Protein 3P0F (pdb70)

Nearest PDB structures (foldseek):
  3p0f-assembly1_A  TM=1.003E+00  e=1.424E-64  Homo sapiens
  2xrf-assembly2_C  TM=9.828E-01  e=2.113E-57  Homo sapiens
  2xrf-assembly2_B  TM=9.811E-01  e=2.846E-57  Homo sapiens
  3eue-assembly1_A  TM=9.627E-01  e=9.655E-45  Homo sapiens
  3kvr-assembly1_A  TM=9.631E-01  e=4.285E-44  Bos taurus

B-factor: mean 21.45, std 8.86, range [9.47, 56.45]

Radius of gyration: 18.94 Å; Cα contacts (8 Å, |Δi|>4): 598; chains: 1; bounding box: 44×48×54 Å

Structure (mmCIF, N/CA/C/O backbone):
data_3P0F
#
_entry.id   3P0F
#
_cell.length_a   59.696
_cell.length_b   59.696
_cell.length_c   189.307
_cell.angle_alpha   90.000
_cell.angle_beta   90.000
_cell.angle_gamma   90.000
#
_symmetry.space_group_name_H-M   'P 43 21 2'
#
loop_
_entity.id
_entity.type
_entity.pdbx_description
1 polymer 'Uridine phosphorylase 2'
2 non-polymer 1-((2-HYDROXYETHOXY)METHYL)-5-BENZYLPYRIMIDINE-2,4(1H,3H)-DIONE
3 non-polymer 'COBALT (II) ION'
4 non-polymer 'MAGNESIUM ION'
5 water water
#
loop_
_atom_site.group_PDB
_atom_site.id
_atom_site.type_symbol
_atom_site.label_atom_id
_atom_site.label_alt_id
_atom_site.label_comp_id
_atom_site.label_asym_id
_atom_site.label_entity_id
_atom_site.label_seq_id
_atom_site.pdbx_PDB_ins_code
_atom_site.Cartn_x
_atom_site.Cartn_y
_atom_site.Cartn_z
_atom_site.occupancy
_atom_site.B_iso_or_equiv
_atom_site.auth_seq_id
_atom_site.auth_comp_id
_atom_site.auth_asym_id
_atom_site.auth_atom_id
_atom_site.pdbx_PDB_model_num
ATOM 1 N N . LYS A 1 5 ? 26.700 8.432 23.065 1.00 43.49 22 LYS A N 1
ATOM 2 C CA . LYS A 1 5 ? 25.399 8.135 23.738 1.00 43.35 22 LYS A CA 1
ATOM 3 C C . LYS A 1 5 ? 25.300 6.673 24.157 1.00 42.71 22 LYS A C 1
ATOM 4 O O . LYS A 1 5 ? 25.381 5.761 23.320 1.00 43.34 22 LYS A O 1
ATOM 10 N N . ARG A 1 6 ? 25.138 6.465 25.462 1.00 41.48 23 ARG A N 1
ATOM 11 C CA . ARG A 1 6 ? 25.023 5.133 26.046 1.00 40.16 23 ARG A CA 1
ATOM 12 C C .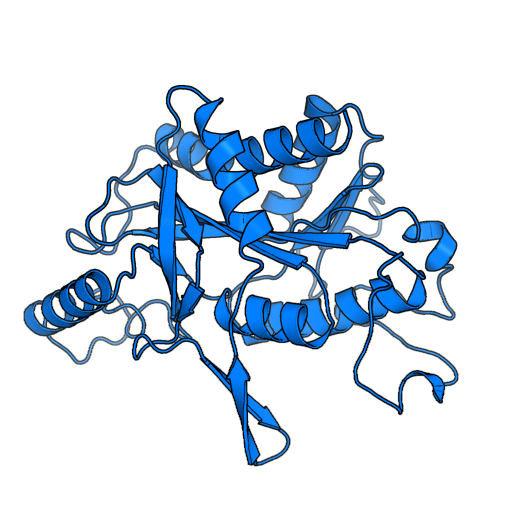 ARG A 1 6 ? 23.542 4.749 26.116 1.00 38.24 23 ARG A C 1
ATOM 13 O O . ARG A 1 6 ? 22.822 5.178 27.018 1.00 37.05 23 ARG A O 1
ATOM 21 N N . PHE A 1 7 ? 23.092 3.953 25.149 1.00 35.84 24 PHE A N 1
ATOM 22 C CA . PHE A 1 7 ? 21.706 3.498 25.130 1.00 34.12 24 PHE A CA 1
ATOM 23 C C . PHE A 1 7 ? 21.500 2.368 26.127 1.00 32.42 24 PHE A C 1
ATOM 24 O O . PHE A 1 7 ? 22.434 1.607 26.448 1.00 31.78 24 PHE A O 1
ATOM 32 N N . VAL A 1 8 ? 20.273 2.292 26.641 1.00 30.19 25 VAL A N 1
ATOM 33 C CA . VAL A 1 8 ? 19.909 1.229 27.563 1.00 28.26 25 VAL A CA 1
ATOM 34 C C . VAL A 1 8 ? 19.757 -0.040 26.735 1.00 28.10 25 VAL A C 1
ATOM 35 O O . VAL A 1 8 ? 19.022 -0.040 25.740 1.00 28.16 25 VAL A O 1
ATOM 39 N N . HIS A 1 9 ? 20.477 -1.081 27.153 1.00 27.03 26 HIS A N 1
ATOM 40 C CA . HIS A 1 9 ? 20.524 -2.369 26.464 1.00 26.71 26 HIS A CA 1
ATOM 41 C C . HIS A 1 9 ? 19.660 -3.384 27.179 1.00 25.01 26 HIS A C 1
ATOM 42 O O . HIS A 1 9 ? 19.451 -3.280 28.388 1.00 25.82 26 HIS A O 1
ATOM 49 N N . VAL A 1 10 ? 19.128 -4.343 26.427 1.00 22.66 27 VAL A N 1
ATOM 50 C CA . VAL A 1 10 ? 18.606 -5.583 27.011 1.00 21.22 27 VAL A CA 1
ATOM 51 C C . VAL A 1 10 ? 19.549 -6.707 26.609 1.00 20.68 27 VAL A C 1
ATOM 52 O O . VAL A 1 10 ? 20.384 -6.517 25.714 1.00 20.70 27 VAL A O 1
ATOM 56 N N . LYS A 1 11 ? 19.445 -7.853 27.274 1.00 18.68 28 LYS A N 1
ATOM 57 C CA . LYS A 1 11 ? 20.227 -9.037 26.930 1.00 18.54 28 LYS A CA 1
ATOM 58 C C . LYS A 1 11 ? 19.257 -10.181 26.675 1.00 17.37 28 LYS A C 1
ATOM 59 O O . LYS A 1 11 ? 19.160 -11.134 27.447 1.00 16.93 28 LYS A O 1
ATOM 65 N N . ASN A 1 12 ? 18.551 -10.064 25.562 1.00 16.32 29 ASN A N 1
ATOM 66 C CA . ASN A 1 12 ? 17.492 -10.994 25.226 1.00 15.99 29 ASN A CA 1
ATOM 67 C C . ASN A 1 12 ? 17.231 -10.931 23.736 1.00 15.92 29 ASN A C 1
ATOM 68 O O . ASN A 1 12 ? 16.536 -10.025 23.265 1.00 15.90 29 ASN A O 1
ATOM 73 N N . PRO A 1 13 ? 17.752 -11.922 22.998 1.00 16.48 30 PRO A N 1
ATOM 74 C CA . PRO A 1 13 ? 17.563 -11.886 21.540 1.00 16.30 30 PRO A CA 1
ATOM 75 C C . PRO A 1 13 ? 16.136 -12.107 21.086 1.00 16.16 30 PRO A C 1
ATOM 76 O O . PRO A 1 13 ? 15.809 -11.841 19.932 1.00 17.39 30 PRO A O 1
ATOM 80 N N . TYR A 1 14 ? 15.276 -12.623 21.958 1.00 15.00 31 TYR A N 1
ATOM 81 C CA . TYR A 1 14 ? 13.890 -12.825 21.571 1.00 15.63 31 TYR A CA 1
ATOM 82 C C . TYR A 1 14 ? 13.038 -11.552 21.544 1.00 15.59 31 TYR A C 1
ATOM 83 O O . TYR A 1 14 ? 12.013 -11.503 20.877 1.00 15.40 31 TYR A O 1
ATOM 92 N N . LEU A 1 15 ? 13.444 -10.536 22.310 1.00 16.37 32 LEU A N 1
ATOM 93 C CA . LEU A 1 15 ? 12.610 -9.376 22.494 1.00 18.11 32 LEU A CA 1
ATOM 94 C C . LEU A 1 15 ? 12.302 -8.658 21.173 1.00 18.48 32 LEU A C 1
ATOM 95 O O . LEU A 1 15 ? 11.153 -8.297 20.926 1.00 19.07 32 LEU A O 1
ATOM 100 N N . ASP A 1 16 ? 13.321 -8.471 20.332 1.00 19.54 33 ASP A N 1
ATOM 101 C CA . ASP A 1 16 ? 13.141 -7.768 19.042 1.00 20.92 33 ASP A CA 1
ATOM 102 C C . ASP A 1 16 ? 12.293 -8.548 18.048 1.00 21.69 33 ASP A C 1
ATOM 103 O O . ASP A 1 16 ? 11.838 -7.985 17.053 1.00 22.89 33 ASP A O 1
ATOM 108 N N . LEU A 1 17 ? 12.123 -9.845 18.304 1.00 20.78 34 LEU A N 1
ATOM 109 C CA . LEU A 1 17 ? 11.360 -10.730 17.427 1.00 21.12 34 LEU A CA 1
ATOM 110 C C . LEU A 1 17 ? 9.863 -10.705 17.748 1.00 21.66 34 LEU A C 1
ATOM 111 O O . LEU A 1 17 ? 9.048 -11.218 16.977 1.00 23.10 34 LEU A O 1
ATOM 116 N N . MET A 1 18 ? 9.488 -10.103 18.882 1.00 20.90 35 MET A N 1
ATOM 117 C CA . MET A 1 18 ? 8.075 -10.044 19.265 1.00 21.34 35 MET A CA 1
ATOM 118 C C . MET A 1 18 ? 7.289 -8.994 18.492 1.00 21.15 35 MET A C 1
ATOM 119 O O . MET A 1 18 ? 7.785 -7.905 18.268 1.00 21.22 35 MET A O 1
ATOM 124 N N . ASP A 1 19 ? 6.051 -9.318 18.109 1.00 22.34 36 ASP A N 1
ATOM 125 C CA . ASP A 1 19 ? 5.138 -8.338 17.486 1.00 24.31 36 ASP A CA 1
ATOM 126 C C . ASP A 1 19 ? 4.894 -7.157 18.420 1.00 23.44 36 ASP A C 1
ATOM 127 O O . ASP A 1 19 ? 4.847 -6.011 17.989 1.00 23.87 36 ASP A O 1
ATOM 132 N N . GLU A 1 20 ? 4.711 -7.464 19.704 1.00 22.25 37 GLU A N 1
ATOM 133 C CA . GLU A 1 20 ? 4.420 -6.437 20.705 1.00 21.62 37 GLU A CA 1
ATOM 134 C C . GLU A 1 20 ? 4.949 -6.897 22.064 1.00 19.58 37 GLU A C 1
ATOM 135 O O . GLU A 1 20 ? 5.046 -8.100 22.318 1.00 19.53 37 GLU A O 1
ATOM 141 N N . ASP A 1 21 ? 5.312 -5.934 22.903 1.00 17.68 38 ASP A N 1
ATOM 142 C CA . ASP A 1 21 ? 5.762 -6.210 24.279 1.00 16.66 38 ASP A CA 1
ATOM 143 C C . ASP A 1 21 ? 4.800 -5.529 25.246 1.00 17.32 38 ASP A C 1
ATOM 144 O O . ASP A 1 21 ? 4.618 -4.302 25.206 1.00 17.24 38 ASP A O 1
ATOM 149 N N . ILE A 1 22 ? 4.195 -6.340 26.111 1.00 15.45 39 ILE A N 1
ATOM 150 C CA . ILE A 1 22 ? 3.268 -5.881 27.113 1.00 15.60 39 ILE A CA 1
ATOM 151 C C . ILE A 1 22 ? 4.015 -5.878 28.448 1.00 15.34 39 ILE A C 1
ATOM 152 O O . ILE A 1 22 ? 4.468 -6.911 28.904 1.00 14.53 39 ILE A O 1
ATOM 157 N N . LEU A 1 23 ? 4.138 -4.693 29.034 1.00 13.77 40 LEU A N 1
ATOM 158 C CA . LEU A 1 23 ? 4.748 -4.524 30.358 1.00 13.58 40 LEU A CA 1
ATOM 159 C C . LEU A 1 23 ? 3.626 -4.558 31.377 1.00 13.43 40 LEU A C 1
ATOM 160 O O . LEU A 1 23 ? 3.155 -3.512 31.834 1.00 13.42 40 LEU A O 1
ATOM 165 N N . TYR A 1 24 ? 3.194 -5.764 31.756 1.00 14.09 41 TYR A N 1
ATOM 166 C CA . TYR A 1 24 ? 1.969 -5.920 32.550 1.00 14.24 41 TYR A CA 1
ATOM 167 C C . TYR A 1 24 ? 2.047 -5.142 33.861 1.00 13.60 41 TYR A C 1
ATOM 168 O O . TYR A 1 24 ? 1.098 -4.467 34.246 1.00 14.93 41 TYR A O 1
ATOM 177 N N . HIS A 1 25 ? 3.180 -5.216 34.549 1.00 13.01 42 HIS A N 1
ATOM 178 C CA . HIS A 1 25 ? 3.215 -4.644 35.898 1.00 12.88 42 HIS A CA 1
ATOM 179 C C . HIS A 1 25 ? 3.451 -3.145 35.888 1.00 13.26 42 HIS A C 1
ATOM 180 O O . HIS A 1 25 ? 3.377 -2.488 36.933 1.00 13.99 42 HIS A O 1
ATOM 187 N N . LEU A 1 26 ? 3.723 -2.595 34.707 1.00 13.88 43 LEU A N 1
ATOM 188 C CA . LEU A 1 26 ? 3.767 -1.135 34.560 1.00 14.48 43 LEU A CA 1
ATOM 189 C C . LEU A 1 26 ? 2.507 -0.567 33.923 1.00 16.18 43 LEU A C 1
ATOM 190 O O . LEU A 1 26 ? 2.334 0.663 33.911 1.00 17.33 43 LEU A O 1
ATOM 195 N N . ASP A 1 27 ? 1.665 -1.439 33.373 1.00 16.54 44 ASP A N 1
ATOM 196 C CA . ASP A 1 27 ? 0.441 -1.052 32.659 1.00 17.90 44 ASP A CA 1
ATOM 197 C C . ASP A 1 27 ? 0.787 -0.217 31.422 1.00 17.21 44 ASP A C 1
ATOM 198 O O . ASP A 1 27 ? 0.126 0.813 31.115 1.00 18.71 44 ASP A O 1
ATOM 203 N N . LEU A 1 28 ? 1.837 -0.647 30.733 1.00 16.36 45 LEU A N 1
ATOM 204 C CA . LEU A 1 28 ? 2.285 -0.044 29.480 1.00 16.15 45 LEU A CA 1
ATOM 205 C C . LEU A 1 28 ? 2.522 -1.144 28.462 1.00 16.72 45 LEU A C 1
ATOM 206 O O . LEU A 1 28 ? 2.669 -2.319 28.824 1.00 16.82 45 LEU A O 1
ATOM 211 N N . GLY A 1 29 ? 2.613 -0.759 27.187 1.00 17.70 46 GLY A N 1
ATOM 212 C CA . GLY A 1 29 ? 2.975 -1.694 26.120 1.00 18.85 46 GLY A CA 1
ATOM 213 C C . GLY A 1 29 ? 3.435 -0.952 24.877 1.00 19.57 46 GLY A C 1
ATOM 214 O O . GLY A 1 29 ? 3.137 0.232 24.712 1.00 19.70 46 GLY A O 1
ATOM 215 N N . THR A 1 30 ? 4.155 -1.645 23.997 1.00 20.01 47 THR A N 1
ATOM 216 C CA . THR A 1 30 ? 4.690 -1.038 22.775 1.00 20.85 47 THR A CA 1
ATOM 217 C C . THR A 1 30 ? 3.603 -0.690 21.737 1.00 22.26 47 THR A C 1
ATOM 218 O O . THR A 1 30 ? 3.794 0.232 20.923 1.00 23.11 47 THR A O 1
ATOM 222 N N . LYS A 1 31 ? 2.481 -1.405 21.787 1.00 23.25 48 LYS A N 1
ATOM 223 C CA . LYS A 1 31 ? 1.385 -1.199 20.817 1.00 25.16 48 LYS A CA 1
ATOM 224 C C . LYS A 1 31 ? 0.357 -0.218 21.370 1.00 24.76 48 LYS A C 1
ATOM 225 O O . LYS A 1 31 ? -0.199 0.596 20.629 1.00 26.32 48 LYS A O 1
ATOM 231 N N . THR A 1 32 ? 0.110 -0.284 22.671 1.00 23.90 49 THR A N 1
ATOM 232 C CA . THR A 1 32 ? -0.894 0.561 23.325 1.00 23.46 49 THR A CA 1
ATOM 233 C C . THR A 1 32 ? -0.397 1.986 23.617 1.00 23.28 49 THR A C 1
ATOM 234 O O . THR A 1 32 ? -1.203 2.898 23.836 1.00 23.64 49 THR A O 1
ATOM 238 N N . HIS A 1 33 ? 0.921 2.168 23.642 1.00 22.18 50 HIS A N 1
ATOM 239 C CA . HIS A 1 33 ? 1.538 3.440 24.006 1.00 21.25 50 HIS A CA 1
ATOM 240 C C . HIS A 1 33 ? 2.679 3.820 23.089 1.00 21.16 50 HIS A C 1
ATOM 241 O O . HIS A 1 33 ? 3.342 2.967 22.512 1.00 21.52 50 HIS A O 1
ATOM 248 N N . ASN A 1 34 ? 2.905 5.121 22.960 1.00 20.66 51 ASN A N 1
ATOM 249 C CA . ASN A 1 34 ? 4.073 5.621 22.274 1.00 21.32 51 ASN A CA 1
ATOM 250 C C . ASN A 1 34 ? 5.190 5.825 23.280 1.00 20.99 51 ASN A C 1
ATOM 251 O O . ASN A 1 34 ? 5.327 6.902 23.889 1.00 21.23 51 ASN A O 1
ATOM 256 N N . LEU A 1 35 ? 5.981 4.779 23.479 1.00 19.72 52 LEU A N 1
ATOM 257 C CA . LEU A 1 35 ? 6.969 4.790 24.560 1.00 19.83 52 LEU A CA 1
ATOM 258 C C . LEU A 1 35 ? 8.122 5.780 24.340 1.00 19.61 52 LEU A C 1
ATOM 259 O O . LEU A 1 35 ? 8.528 6.453 25.284 1.00 18.94 52 LEU A O 1
ATOM 264 N N . PRO A 1 36 ? 8.651 5.889 23.101 1.00 19.75 53 PRO A N 1
ATOM 265 C CA . PRO A 1 36 ? 9.629 6.954 22.870 1.00 20.25 53 PRO A CA 1
ATOM 266 C C . PRO A 1 36 ? 9.105 8.352 23.184 1.00 20.21 53 PRO A C 1
ATOM 267 O O . PRO A 1 36 ? 9.825 9.132 23.803 1.00 21.12 53 PRO A O 1
ATOM 271 N N . ALA A 1 37 ? 7.877 8.671 22.760 1.00 20.77 54 ALA A N 1
ATOM 272 C CA . ALA A 1 37 ? 7.238 9.959 23.088 1.00 21.33 54 ALA A CA 1
ATOM 273 C C . ALA A 1 37 ? 7.075 10.200 24.581 1.00 21.75 54 ALA A C 1
ATOM 274 O O . ALA A 1 37 ? 7.324 11.307 25.073 1.00 22.65 54 ALA A O 1
ATOM 276 N N . MET A 1 38 ? 6.654 9.163 25.302 1.00 20.92 55 MET A N 1
ATOM 277 C CA . MET A 1 38 ? 6.344 9.282 26.717 1.00 21.04 55 MET A CA 1
ATOM 278 C C . MET A 1 38 ? 7.593 9.333 27.598 1.00 20.03 55 MET A C 1
ATOM 279 O O . MET A 1 38 ? 7.590 10.032 28.608 1.00 21.23 55 MET A O 1
ATOM 284 N N . PHE A 1 39 ? 8.630 8.577 27.230 1.00 19.03 56 PHE A N 1
ATOM 285 C CA . PHE A 1 39 ? 9.789 8.376 28.108 1.00 18.29 56 PHE A CA 1
ATOM 286 C C . PHE A 1 39 ? 11.168 8.623 27.507 1.00 18.13 56 PHE A C 1
ATOM 287 O O . PHE A 1 39 ? 12.175 8.508 28.209 1.00 16.99 56 PHE A O 1
ATOM 295 N N . GLY A 1 40 ? 11.255 8.970 26.220 1.00 17.36 57 GLY A N 1
ATOM 296 C CA . GLY A 1 40 ? 12.577 9.089 25.592 1.00 18.53 57 GLY A CA 1
ATOM 297 C C . GLY A 1 40 ? 13.487 10.122 26.227 1.00 18.44 57 GLY A C 1
ATOM 298 O O . GLY A 1 40 ? 14.705 10.023 26.079 1.00 19.32 57 GLY A O 1
ATOM 299 N N . ASP A 1 41 ? 12.883 11.093 26.926 1.00 19.27 58 ASP A N 1
ATOM 300 C CA . ASP A 1 41 ? 13.614 12.177 27.589 1.00 19.27 58 ASP A CA 1
ATOM 301 C C . ASP A 1 41 ? 14.085 11.871 29.015 1.00 18.73 58 ASP A C 1
ATOM 302 O O . ASP A 1 41 ? 14.666 12.738 29.672 1.00 18.51 58 ASP A O 1
ATOM 307 N N . VAL A 1 42 ? 13.834 10.646 29.491 1.00 17.54 59 VAL A N 1
ATOM 308 C CA . VAL A 1 42 ? 14.241 10.278 30.854 1.00 16.56 59 VAL A CA 1
ATOM 309 C C . VAL A 1 42 ? 15.753 10.149 30.934 1.00 16.53 59 VAL A C 1
ATOM 310 O O . VAL A 1 42 ? 16.363 9.428 30.134 1.00 16.25 59 VAL A O 1
ATOM 314 N N . LYS A 1 43 ? 16.347 10.837 31.919 1.00 15.64 60 LYS A N 1
ATOM 315 C CA . LYS A 1 43 ? 17.773 10.759 32.199 1.00 16.27 60 LYS A CA 1
ATOM 316 C C . LYS A 1 43 ? 18.097 10.218 33.598 1.00 15.77 60 LYS A C 1
ATOM 317 O O . LYS A 1 43 ? 19.217 9.789 33.829 1.00 16.32 60 LYS A O 1
ATOM 323 N N . PHE A 1 44 ? 17.121 10.300 34.500 1.00 16.16 61 PHE A N 1
ATOM 324 C CA . PHE A 1 44 ? 17.297 9.886 35.902 1.00 15.78 61 PHE A CA 1
ATOM 325 C C . PHE A 1 44 ? 16.114 9.081 36.333 1.00 15.54 61 PHE A C 1
ATOM 326 O O . PHE A 1 44 ? 14.986 9.533 36.200 1.00 16.62 61 PHE A O 1
ATOM 334 N N . VAL A 1 45 ? 16.371 7.868 36.833 1.00 13.91 62 VAL A N 1
ATOM 335 C CA . VAL A 1 45 ? 15.313 7.037 37.359 1.00 13.88 62 VAL A CA 1
ATOM 336 C C . VAL A 1 45 ? 15.633 6.860 38.835 1.00 13.26 62 VAL A C 1
ATOM 337 O O . VAL A 1 45 ? 16.763 6.484 39.197 1.00 14.60 62 VAL A O 1
ATOM 341 N N . CYS A 1 46 ? 14.672 7.201 39.678 1.00 12.67 63 CYS A N 1
ATOM 342 C CA A CYS A 1 46 ? 14.814 7.008 41.118 0.50 12.51 63 CYS A CA 1
ATOM 343 C CA B CYS A 1 46 ? 14.829 6.971 41.104 0.50 13.76 63 CYS A CA 1
ATOM 344 C C . CYS A 1 46 ? 13.803 5.957 41.538 1.00 12.98 63 CYS A C 1
ATOM 345 O O . CYS A 1 46 ? 12.623 6.081 41.206 1.00 13.02 63 CYS A O 1
ATOM 350 N N . VAL A 1 47 ? 14.270 4.924 42.248 1.00 12.84 64 VAL A N 1
ATOM 351 C CA . VAL A 1 47 ? 13.385 3.822 42.630 1.00 13.47 64 VAL A CA 1
ATOM 352 C C . VAL A 1 47 ? 13.369 3.669 44.146 1.00 12.87 64 VAL A C 1
ATOM 353 O O . VAL A 1 47 ? 14.357 3.959 44.802 1.00 13.38 64 VAL A O 1
ATOM 357 N N . GLY A 1 48 ? 12.223 3.266 44.670 1.00 12.03 65 GLY A N 1
ATOM 358 C CA . GLY A 1 48 ? 12.054 3.130 46.121 1.00 12.37 65 GLY A CA 1
ATOM 359 C C . GLY A 1 48 ? 10.829 2.295 46.401 1.00 12.86 65 GLY A C 1
ATOM 360 O O . GLY A 1 48 ? 10.091 1.941 45.487 1.00 12.86 65 GLY A O 1
ATOM 361 N N . GLY A 1 49 ? 10.596 1.992 47.677 1.00 14.31 66 GLY A N 1
ATOM 362 C CA . GLY A 1 49 ? 9.574 1.007 48.027 1.00 14.21 66 GLY A CA 1
ATOM 363 C C . GLY A 1 49 ? 8.128 1.319 47.668 1.00 14.00 66 GLY A C 1
ATOM 364 O O . GLY A 1 49 ? 7.525 0.616 46.868 1.00 14.97 66 GLY A O 1
AT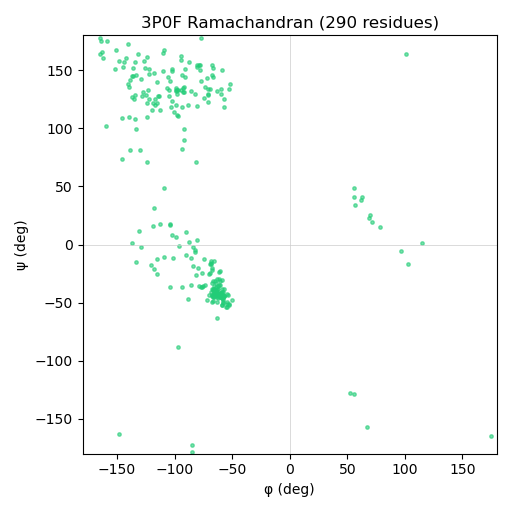OM 365 N N . SER A 1 50 ? 7.571 2.380 48.246 1.00 14.43 67 SER A N 1
ATOM 366 C CA . SER A 1 50 ? 6.117 2.550 48.182 1.00 15.02 67 SER A CA 1
ATOM 367 C C . SER A 1 50 ? 5.669 3.576 47.150 1.00 15.31 67 SER A C 1
ATOM 368 O O . SER A 1 50 ? 6.407 4.513 46.869 1.00 15.62 67 SER A O 1
ATOM 371 N N . PRO A 1 51 ? 4.467 3.365 46.574 1.00 15.42 68 PRO A N 1
ATOM 372 C CA . PRO A 1 51 ? 3.854 4.371 45.711 1.00 15.23 68 PRO A CA 1
ATOM 373 C C . PRO A 1 51 ? 3.842 5.766 46.367 1.00 14.88 68 PRO A C 1
ATOM 374 O O . PRO A 1 51 ? 4.250 6.762 45.733 1.00 15.74 68 PRO A O 1
ATOM 378 N N . ASN A 1 52 ? 3.410 5.837 47.631 1.00 15.31 69 ASN A N 1
ATOM 379 C CA . ASN A 1 52 ? 3.354 7.129 48.316 1.00 16.45 69 ASN A CA 1
ATOM 380 C C . ASN A 1 52 ? 4.725 7.801 48.441 1.00 16.83 69 ASN A C 1
ATOM 381 O O . ASN A 1 52 ? 4.830 9.020 48.227 1.00 16.58 69 ASN A O 1
ATOM 386 N N . ARG A 1 53 ? 5.770 7.045 48.781 1.00 16.28 70 ARG A N 1
ATOM 387 C CA . ARG A 1 53 ? 7.137 7.597 48.889 1.00 16.34 70 ARG A CA 1
ATOM 388 C C . ARG A 1 53 ? 7.530 8.193 47.548 1.00 15.21 70 ARG A C 1
ATOM 389 O O . ARG A 1 53 ? 8.075 9.305 47.467 1.00 15.42 70 ARG A O 1
ATOM 397 N N . MET A 1 54 ? 7.246 7.445 46.490 1.00 13.85 71 MET A N 1
ATOM 398 C CA . MET A 1 54 ? 7.730 7.843 45.160 1.00 14.45 71 MET A CA 1
ATOM 399 C C . MET A 1 54 ? 6.924 9.010 44.571 1.00 15.40 71 MET A C 1
ATOM 400 O O . MET A 1 54 ? 7.486 9.897 43.907 1.00 15.11 71 MET A O 1
ATOM 405 N N . LYS A 1 55 ? 5.626 9.026 44.853 1.00 14.67 72 LYS A N 1
ATOM 406 C CA . LYS A 1 55 ? 4.778 10.209 44.520 1.00 14.94 72 LYS A CA 1
ATOM 407 C C . LYS A 1 55 ? 5.304 11.453 45.247 1.00 15.83 72 LYS A C 1
ATOM 408 O O . LYS A 1 55 ? 5.412 12.544 44.660 1.00 16.40 72 LYS A O 1
ATOM 414 N N . ALA A 1 56 ? 5.666 11.290 46.511 1.00 15.58 73 ALA A N 1
ATOM 415 C CA . ALA A 1 56 ? 6.200 12.408 47.279 1.00 15.55 73 ALA A CA 1
ATOM 416 C C . ALA A 1 56 ? 7.555 12.876 46.750 1.00 15.63 73 ALA A C 1
ATOM 417 O O . ALA A 1 56 ? 7.858 14.070 46.721 1.00 16.58 73 ALA A O 1
ATOM 419 N N . PHE A 1 57 ? 8.381 11.920 46.336 1.00 15.29 74 PHE A N 1
ATOM 420 C CA . PHE A 1 57 ? 9.654 12.210 45.701 1.00 15.32 74 PHE A CA 1
ATOM 421 C C . PHE A 1 57 ? 9.430 13.038 44.437 1.00 15.84 74 PHE A C 1
ATOM 422 O O . PHE A 1 57 ? 10.128 14.040 44.212 1.00 16.22 74 PHE A O 1
ATOM 430 N N . ALA A 1 58 ? 8.451 12.644 43.621 1.00 15.87 75 ALA A N 1
ATOM 431 C CA . ALA A 1 58 ? 8.182 13.370 42.372 1.00 15.83 75 ALA A CA 1
ATOM 432 C C . ALA A 1 58 ? 7.747 14.815 42.680 1.00 15.88 75 ALA A C 1
ATOM 433 O O . ALA A 1 58 ? 8.137 15.750 41.968 1.00 16.58 75 ALA A O 1
ATOM 435 N N . LEU A 1 59 ? 6.938 14.989 43.723 1.00 14.93 76 LEU A N 1
ATOM 436 C CA . LEU A 1 59 ? 6.482 16.347 44.104 1.00 16.21 76 LEU A CA 1
ATOM 437 C C . LEU A 1 59 ? 7.671 17.175 44.581 1.00 16.16 76 LEU A C 1
ATOM 438 O O . LEU A 1 59 ? 7.788 18.382 44.261 1.00 15.65 76 LEU A O 1
ATOM 443 N N . PHE A 1 60 ? 8.557 16.545 45.343 1.00 16.67 77 PHE A N 1
ATOM 444 C CA . PHE A 1 60 ? 9.779 17.185 45.791 1.00 16.42 77 PHE A CA 1
ATOM 445 C C . PHE A 1 60 ? 10.633 17.618 44.597 1.00 16.56 77 PHE A C 1
ATOM 446 O O . PHE A 1 60 ? 11.203 18.732 44.580 1.00 16.53 77 PHE A O 1
ATOM 454 N N . MET A 1 61 ? 10.726 16.763 43.579 1.00 15.92 78 MET A N 1
ATOM 455 C CA . MET A 1 61 ? 11.440 17.128 42.337 1.00 16.70 78 MET A CA 1
ATOM 456 C C . MET A 1 61 ? 10.852 18.364 41.678 1.00 17.00 78 MET A C 1
ATOM 457 O O . MET A 1 61 ? 11.608 19.249 41.243 1.00 17.91 78 MET A O 1
ATOM 462 N N . HIS A 1 62 ? 9.519 18.427 41.625 1.00 16.16 79 HIS A N 1
ATOM 463 C CA . HIS A 1 62 ? 8.837 19.609 41.103 1.00 16.40 79 HIS A CA 1
ATOM 464 C C . HIS A 1 62 ? 9.259 20.834 41.909 1.00 17.31 79 HIS A C 1
ATOM 465 O O . HIS A 1 62 ? 9.596 21.874 41.331 1.00 18.42 79 HIS A O 1
ATOM 472 N N . LYS A 1 63 ? 9.227 20.719 43.232 1.00 18.43 80 LYS A N 1
ATOM 473 C CA . LYS A 1 63 ? 9.450 21.909 44.070 1.00 20.26 80 LYS A CA 1
ATOM 474 C C . LYS A 1 63 ? 10.916 22.319 44.070 1.00 21.58 80 LYS A C 1
ATOM 475 O O . LYS A 1 63 ? 11.239 23.523 44.089 1.00 22.35 80 LYS A O 1
ATOM 481 N N . GLU A 1 64 ? 11.816 21.346 44.010 1.00 22.19 81 GLU A N 1
ATOM 482 C CA . GLU A 1 64 ? 13.236 21.626 44.134 1.00 23.53 81 GLU A CA 1
ATOM 483 C C . GLU A 1 64 ? 13.917 22.016 42.840 1.00 23.42 81 GLU A C 1
ATOM 484 O O . GLU A 1 64 ? 14.863 22.828 42.854 1.00 24.49 81 GLU A O 1
ATOM 490 N N . LEU A 1 65 ? 13.470 21.425 41.735 1.00 23.12 82 LEU A N 1
ATOM 491 C CA . LEU A 1 65 ? 14.128 21.600 40.452 1.00 23.96 82 LEU A CA 1
ATOM 492 C C . LEU A 1 65 ? 13.258 22.325 39.401 1.00 22.82 82 LEU A C 1
ATOM 493 O O . LEU A 1 65 ? 13.751 22.730 38.347 1.00 23.10 82 LEU A O 1
ATOM 498 N N . GLY A 1 66 ? 11.966 22.465 39.706 1.00 21.58 83 GLY A N 1
ATOM 499 C CA . GLY A 1 66 ? 11.020 23.206 38.860 1.00 21.21 83 GLY A CA 1
ATOM 500 C C . GLY A 1 66 ? 10.524 22.477 37.627 1.00 21.80 83 GLY A C 1
ATOM 501 O O . GLY A 1 66 ? 9.950 23.085 36.728 1.00 21.22 83 GLY A O 1
ATOM 502 N N . PHE A 1 67 ? 10.741 21.159 37.598 1.00 22.13 84 PHE A N 1
ATOM 503 C CA . PHE A 1 67 ? 10.248 20.319 36.531 1.00 22.83 84 PHE A CA 1
ATOM 504 C C . PHE A 1 67 ? 8.724 20.275 36.572 1.00 22.72 84 PHE A C 1
ATOM 505 O O . PHE A 1 67 ? 8.133 20.403 37.632 1.00 20.93 84 PHE A O 1
ATOM 513 N N . GLU A 1 68 ? 8.098 20.072 35.419 1.00 24.82 85 GLU A N 1
ATOM 514 C CA . GLU A 1 68 ? 6.650 19.917 35.318 1.00 27.24 85 GLU A CA 1
ATOM 515 C C . GLU A 1 68 ? 6.160 18.827 36.271 1.00 28.22 85 GLU A C 1
ATOM 516 O O . GLU A 1 68 ? 6.765 17.756 36.357 1.00 28.01 85 GLU A O 1
ATOM 522 N N . GLU A 1 69 ? 5.088 19.113 37.008 1.00 28.82 86 GLU A N 1
ATOM 523 C CA . GLU A 1 69 ? 4.559 18.167 37.994 1.00 31.63 86 GLU A CA 1
ATOM 524 C C . GLU A 1 69 ? 3.993 16.914 37.325 1.00 32.65 86 GLU A C 1
ATOM 525 O O . GLU A 1 69 ? 3.415 16.990 36.232 1.00 31.71 86 GLU A O 1
ATOM 531 N N . ALA A 1 70 ? 4.166 15.763 37.983 1.00 34.88 87 ALA A N 1
ATOM 532 C CA . ALA A 1 70 ? 3.607 14.502 37.493 1.00 37.54 87 ALA A CA 1
ATOM 533 C C . ALA A 1 70 ? 2.071 14.581 37.372 1.00 39.61 87 ALA A C 1
ATOM 534 O O . ALA A 1 70 ? 1.391 15.005 38.322 1.00 39.77 87 ALA A O 1
ATOM 536 N N . GLU A 1 71 ? 1.535 14.190 36.210 1.00 41.92 88 GLU A N 1
ATOM 537 C CA . GLU A 1 71 ? 0.077 14.201 35.986 1.00 44.70 88 GLU A CA 1
ATOM 538 C C . GLU A 1 71 ? -0.632 13.104 36.774 1.00 45.77 88 GLU A C 1
ATOM 539 O O . GLU A 1 71 ? -0.108 11.999 36.915 1.00 45.95 88 GLU A O 1
ATOM 545 N N . GLU A 1 72 ? -1.831 13.415 37.264 1.00 47.25 89 GLU A N 1
ATOM 546 C CA . GLU A 1 72 ? -2.658 12.443 37.983 1.00 48.87 89 GLU A CA 1
ATOM 547 C C . GLU A 1 72 ? -3.934 12.168 37.190 1.00 48.99 89 GLU A C 1
ATOM 548 O O . GLU A 1 72 ? -4.685 13.101 36.880 1.00 49.38 89 GLU A O 1
ATOM 554 N N . ASP A 1 73 ? -4.156 10.901 36.836 1.00 49.13 90 ASP A N 1
ATOM 555 C CA . ASP A 1 73 ? -5.444 10.460 36.288 1.00 49.10 90 ASP A CA 1
ATOM 556 C C . ASP A 1 73 ? -6.263 9.859 37.433 1.00 48.79 90 ASP A C 1
ATOM 557 O O . ASP A 1 73 ? -5.928 8.792 37.955 1.00 48.67 90 ASP A O 1
ATOM 562 N N . ILE A 1 74 ? -7.333 10.550 37.819 1.00 48.34 91 ILE A N 1
ATOM 563 C CA . ILE A 1 74 ? -8.096 10.178 39.018 1.00 48.00 91 ILE A CA 1
ATOM 564 C C . ILE A 1 74 ? -8.978 8.940 38.834 1.00 47.35 91 ILE A C 1
ATOM 565 O O . ILE A 1 74 ? -9.481 8.379 39.814 1.00 47.59 91 ILE A O 1
ATOM 570 N N . LYS A 1 75 ? -9.147 8.511 37.584 1.00 46.55 92 LYS A N 1
ATOM 571 C CA . LYS A 1 75 ? -9.928 7.314 37.258 1.00 45.76 92 LYS A CA 1
ATOM 572 C C . LYS A 1 75 ? -9.051 6.064 37.091 1.00 44.77 92 LYS A C 1
ATOM 573 O O . LYS A 1 75 ? -9.559 4.962 36.837 1.00 44.92 92 LYS A O 1
ATOM 579 N N . ASP A 1 76 ? -7.738 6.241 37.233 1.00 42.98 93 ASP A N 1
ATOM 580 C CA . ASP A 1 76 ? -6.811 5.112 37.260 1.00 41.41 93 ASP A CA 1
ATOM 581 C C . ASP A 1 76 ? -5.636 5.401 38.204 1.00 39.10 93 ASP A C 1
ATOM 582 O O . ASP A 1 76 ? -4.513 5.667 37.761 1.00 39.20 93 ASP A O 1
ATOM 587 N N . ILE A 1 77 ? -5.913 5.360 39.505 1.00 36.05 94 ILE A N 1
ATOM 588 C CA . ILE A 1 77 ? -4.882 5.578 40.518 1.00 32.89 94 ILE A CA 1
ATOM 589 C C . ILE A 1 77 ? -4.124 4.263 40.738 1.00 30.31 94 ILE A C 1
ATOM 590 O O . ILE A 1 77 ? -4.727 3.212 40.932 1.00 30.41 94 ILE A O 1
ATOM 595 N N . CYS A 1 78 ? -2.798 4.334 40.682 1.00 26.20 95 CYS A N 1
ATOM 596 C CA . CYS A 1 78 ? -1.961 3.140 40.742 1.00 23.70 95 CYS A CA 1
ATOM 597 C C . CYS A 1 78 ? -1.790 2.592 42.169 1.00 22.17 95 CYS A C 1
ATOM 598 O O . CYS A 1 78 ? -1.693 1.380 42.378 1.00 20.59 95 CYS A O 1
ATOM 601 N N . ALA A 1 79 ? -1.718 3.489 43.140 1.00 21.02 96 ALA A N 1
ATOM 602 C CA . ALA A 1 79 ? -1.487 3.102 44.531 1.00 21.32 96 ALA A CA 1
ATOM 603 C C . ALA A 1 79 ? -2.556 2.113 45.013 1.00 21.07 96 ALA A C 1
ATOM 604 O O . ALA A 1 79 ? -3.760 2.389 44.918 1.00 22.92 96 ALA A O 1
ATOM 606 N N . GLY A 1 80 ? -2.125 0.960 45.520 1.00 20.18 97 GLY A N 1
ATOM 607 C CA . GLY A 1 80 ? -3.068 -0.070 45.967 1.00 20.21 97 GLY A CA 1
ATOM 608 C C . GLY A 1 80 ? -3.232 -1.229 44.993 1.00 19.78 97 GLY A C 1
ATOM 609 O O . GLY A 1 80 ? -3.749 -2.292 45.361 1.00 19.40 97 GLY A O 1
ATOM 610 N N . THR A 1 81 ? -2.810 -1.027 43.741 1.00 19.95 98 THR A N 1
ATOM 611 C CA . THR A 1 81 ? -2.917 -2.061 42.715 1.00 20.67 98 THR A CA 1
ATOM 612 C C . THR A 1 81 ? -1.723 -2.996 42.781 1.00 21.24 98 THR A C 1
ATOM 613 O O . THR A 1 81 ? -0.850 -2.829 43.637 1.00 20.88 98 THR A O 1
ATOM 617 N N . ASP A 1 82 ? -1.683 -3.968 41.867 1.00 22.07 99 ASP A N 1
ATOM 618 C CA . ASP A 1 82 ? -0.536 -4.879 41.755 1.00 23.65 99 ASP A CA 1
ATOM 619 C C . ASP A 1 82 ? 0.520 -4.336 40.792 1.00 23.15 99 ASP A C 1
ATOM 620 O O . ASP A 1 82 ? 1.457 -5.036 40.434 1.00 24.98 99 ASP A O 1
ATOM 625 N N . ARG A 1 83 ? 0.368 -3.081 40.389 1.00 21.90 100 ARG A N 1
ATOM 626 C CA . ARG A 1 83 ? 1.342 -2.462 39.478 1.00 20.65 100 ARG A CA 1
ATOM 627 C C . ARG A 1 83 ? 2.410 -1.680 40.226 1.00 19.19 100 ARG A C 1
ATOM 628 O O . ARG A 1 83 ? 2.220 -1.274 41.385 1.00 20.37 100 ARG A O 1
ATOM 636 N N . TYR A 1 84 ? 3.542 -1.469 39.561 1.00 16.29 101 TYR A N 1
ATOM 637 C CA . TYR A 1 84 ? 4.555 -0.525 40.030 1.00 15.03 101 TYR A CA 1
ATOM 638 C C . TYR A 1 84 ? 4.210 0.877 39.534 1.00 15.65 101 TYR A C 1
ATOM 639 O O . TYR A 1 84 ? 3.963 1.077 38.343 1.00 17.46 101 TYR A O 1
ATOM 648 N N . CYS A 1 85 ? 4.254 1.829 40.446 1.00 14.16 102 CYS A N 1
ATOM 649 C CA . CYS A 1 85 ? 3.669 3.142 40.200 1.00 14.56 102 CYS A CA 1
ATOM 650 C C . CYS A 1 85 ? 4.732 4.112 39.792 1.00 14.69 102 CYS A C 1
ATOM 651 O O . CYS A 1 85 ? 5.794 4.160 40.397 1.00 14.94 102 CYS A O 1
ATOM 654 N N . MET A 1 86 ? 4.448 4.840 38.705 1.00 14.65 103 MET A N 1
ATOM 655 C CA . MET A 1 86 ? 5.411 5.724 38.069 1.00 16.02 103 MET A CA 1
ATOM 656 C C . MET A 1 86 ? 4.963 7.177 38.177 1.00 14.80 103 MET A C 1
ATOM 657 O O . MET A 1 86 ? 3.771 7.471 38.056 1.00 15.76 103 MET A O 1
ATOM 662 N N . TYR A 1 87 ? 5.922 8.054 38.438 1.00 14.32 104 TYR A N 1
ATOM 663 C CA . TYR A 1 87 ? 5.639 9.491 38.576 1.00 15.75 104 TYR A CA 1
ATOM 664 C C . TYR A 1 87 ? 6.768 10.233 37.894 1.00 15.65 104 TYR A C 1
ATOM 665 O O . TYR A 1 87 ? 7.926 10.222 38.366 1.00 16.06 104 TYR A O 1
ATOM 674 N N . LYS A 1 88 ? 6.450 10.843 36.750 1.00 16.65 105 LYS A N 1
ATOM 675 C CA . LYS A 1 88 ? 7.470 11.467 35.904 1.00 17.21 105 LYS A CA 1
ATOM 676 C C . LYS A 1 88 ? 7.411 12.991 36.055 1.00 17.55 105 LYS A C 1
ATOM 677 O O . LYS A 1 88 ? 6.333 13.583 35.979 1.00 18.41 105 LYS A O 1
ATOM 683 N N . THR A 1 89 ? 8.582 13.592 36.243 1.00 16.74 106 THR A N 1
ATOM 684 C CA . THR A 1 89 ? 8.714 15.058 36.337 1.00 17.86 106 THR A CA 1
ATOM 685 C C . THR A 1 89 ? 9.886 15.466 35.449 1.00 17.84 106 THR A C 1
ATOM 686 O O . THR A 1 89 ? 11.067 15.310 35.811 1.00 16.91 106 THR A O 1
ATOM 690 N N . GLY A 1 90 ? 9.577 15.942 34.243 1.00 18.56 107 GLY A N 1
ATOM 691 C CA . GLY A 1 90 ? 10.651 16.258 33.300 1.00 18.69 107 GLY A CA 1
ATOM 692 C C . GLY A 1 90 ? 11.545 15.038 33.062 1.00 18.15 107 GLY A C 1
ATOM 693 O O . GLY A 1 90 ? 11.019 13.952 32.782 1.00 19.22 107 GLY A O 1
ATOM 694 N N . PRO A 1 91 ? 12.881 15.203 33.201 1.00 18.79 108 PRO A N 1
ATOM 695 C CA . PRO A 1 91 ? 13.787 14.088 32.915 1.00 18.49 108 PRO A CA 1
ATOM 696 C C . PRO A 1 91 ? 13.928 13.062 34.050 1.00 17.57 108 PRO A C 1
ATOM 697 O O . PRO A 1 91 ? 14.727 12.116 33.929 1.00 17.36 108 PRO A O 1
ATOM 701 N N . VAL A 1 92 ? 13.167 13.251 35.119 1.00 16.36 109 VAL A N 1
ATOM 702 C CA . VAL A 1 92 ? 13.235 12.351 36.271 1.00 16.12 109 VAL A CA 1
ATOM 703 C C . VAL A 1 92 ? 12.021 11.430 36.291 1.00 15.79 109 VAL A C 1
ATOM 704 O O . VAL A 1 92 ? 10.875 11.884 36.227 1.00 15.84 109 VAL A O 1
ATOM 708 N N . LEU A 1 93 ? 12.271 10.117 36.393 1.00 14.08 110 LEU A N 1
ATOM 709 C CA . LEU A 1 93 ? 11.180 9.157 36.531 1.00 14.86 110 LEU A CA 1
ATOM 710 C C . LEU A 1 93 ? 11.320 8.475 37.880 1.00 14.16 110 LEU A C 1
ATOM 711 O O . LEU A 1 93 ? 12.347 7.833 38.140 1.00 14.96 110 LEU A O 1
ATOM 716 N N . ALA A 1 94 ? 10.293 8.621 38.722 1.00 13.60 111 ALA A N 1
ATOM 717 C CA . ALA A 1 94 ? 10.236 7.959 40.035 1.00 13.56 111 ALA A CA 1
ATOM 718 C C . ALA A 1 94 ? 9.368 6.707 39.904 1.00 14.01 111 ALA A C 1
ATOM 719 O O . ALA A 1 94 ? 8.286 6.776 39.323 1.00 14.26 111 ALA A O 1
ATOM 721 N N . ILE A 1 95 ?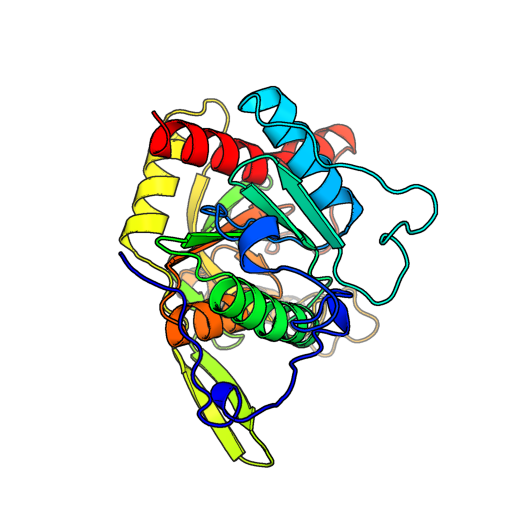 9.831 5.568 40.431 1.00 12.89 112 ILE A N 1
ATOM 722 C CA . ILE A 1 95 ? 9.049 4.321 40.328 1.00 13.37 112 ILE A CA 1
ATOM 723 C C . ILE A 1 95 ? 9.119 3.528 41.613 1.00 12.30 112 ILE A C 1
ATOM 724 O O . ILE A 1 95 ? 10.213 3.380 42.202 1.00 13.43 112 ILE A O 1
ATOM 729 N N . SER A 1 96 ? 7.966 3.022 42.042 1.00 12.71 113 SER A N 1
ATOM 730 C CA . SER A 1 96 ? 7.919 2.154 43.236 1.00 13.40 113 SER A CA 1
ATOM 731 C C . SER A 1 96 ? 8.324 0.710 42.900 1.00 14.79 113 SER A C 1
ATOM 732 O O . SER A 1 96 ? 8.231 0.259 41.746 1.00 15.63 113 SER A O 1
ATOM 735 N N . HIS A 1 97 ? 8.821 -0.006 43.910 1.00 14.09 114 HIS A N 1
ATOM 736 C CA . HIS A 1 97 ? 9.268 -1.394 43.663 1.00 14.74 114 HIS A CA 1
ATOM 737 C C . HIS A 1 97 ? 8.855 -2.395 44.721 1.00 15.20 114 HIS A C 1
ATOM 738 O O . HIS A 1 97 ? 9.221 -3.563 44.593 1.00 15.46 114 HIS A O 1
ATOM 745 N N . GLY A 1 98 ? 8.121 -1.961 45.748 1.00 14.96 115 GLY A N 1
ATOM 746 C CA . GLY A 1 98 ? 7.688 -2.880 46.816 1.00 15.34 115 GLY A CA 1
ATOM 747 C C . GLY A 1 98 ? 8.862 -3.392 47.635 1.00 16.13 115 GLY A C 1
ATOM 748 O O . GLY A 1 98 ? 9.909 -2.757 47.671 1.00 15.69 115 GLY A O 1
ATOM 749 N N . MET A 1 99 ? 8.704 -4.543 48.294 1.00 16.10 116 MET A N 1
ATOM 750 C CA . MET A 1 99 ? 9.747 -5.005 49.180 1.00 17.49 116 MET A CA 1
ATOM 751 C C . MET A 1 99 ? 10.380 -6.287 48.698 1.00 14.39 116 MET A C 1
ATOM 752 O O . MET A 1 99 ? 9.685 -7.263 48.441 1.00 13.08 116 MET A O 1
ATOM 757 N N . GLY A 1 100 ? 11.706 -6.264 48.611 1.00 12.59 117 GLY A N 1
ATOM 758 C CA . GLY A 1 100 ? 12.463 -7.514 48.433 1.00 11.68 117 GLY A CA 1
ATOM 759 C C . GLY A 1 100 ? 12.924 -7.766 47.005 1.00 11.34 117 GLY A C 1
ATOM 760 O O . GLY A 1 100 ? 12.462 -7.140 46.019 1.00 12.48 117 GLY A O 1
ATOM 761 N N . ILE A 1 101 ? 13.877 -8.693 46.912 1.00 10.83 118 ILE A N 1
ATOM 762 C CA . ILE A 1 101 ? 14.520 -9.015 45.648 1.00 11.51 118 ILE A CA 1
ATOM 763 C C . ILE A 1 101 ? 13.535 -9.405 44.515 1.00 10.76 118 ILE A C 1
ATOM 764 O O . ILE A 1 101 ? 13.603 -8.862 43.397 1.00 11.34 118 ILE A O 1
ATOM 769 N N . PRO A 1 102 ? 12.645 -10.387 44.749 1.00 10.76 119 PRO A N 1
ATOM 770 C CA . PRO A 1 102 ? 11.703 -10.710 43.643 1.00 10.79 119 PRO A CA 1
ATOM 771 C C . PRO A 1 102 ? 10.853 -9.542 43.192 1.00 11.43 119 PRO A C 1
ATOM 772 O O . PRO A 1 102 ? 10.680 -9.355 41.990 1.00 11.97 119 PRO A O 1
ATOM 776 N N . SER A 1 103 ? 10.369 -8.738 44.136 1.00 12.00 120 SER A N 1
ATOM 777 C CA . SER A 1 103 ? 9.504 -7.628 43.775 1.00 11.71 120 SER A CA 1
ATOM 778 C C . SER A 1 103 ? 10.262 -6.619 42.896 1.00 10.46 120 SER A C 1
ATOM 779 O O . SER A 1 103 ? 9.781 -6.226 41.830 1.00 12.52 120 SER A O 1
ATOM 782 N N . ILE A 1 104 ? 11.463 -6.212 43.334 1.00 10.71 121 ILE A N 1
ATOM 783 C CA . ILE A 1 104 ? 12.200 -5.236 42.541 1.00 10.80 121 ILE A CA 1
ATOM 784 C C . ILE A 1 104 ? 12.649 -5.817 41.190 1.00 10.39 121 ILE A C 1
ATOM 785 O O . ILE A 1 104 ? 12.733 -5.101 40.181 1.00 11.55 121 ILE A O 1
ATOM 790 N N . SER A 1 105 ? 12.914 -7.131 41.162 1.00 10.75 122 SER A N 1
ATOM 791 C CA . SER A 1 105 ? 13.369 -7.770 39.918 1.00 11.22 122 SER A CA 1
ATOM 792 C C . SER A 1 105 ? 12.294 -7.676 38.840 1.00 9.80 122 SER A C 1
ATOM 793 O O . SER A 1 105 ? 12.635 -7.422 37.667 1.00 10.94 122 SER A O 1
ATOM 796 N N . ILE A 1 106 ? 11.014 -7.824 39.204 1.00 9.47 123 ILE A N 1
ATOM 797 C CA . ILE A 1 106 ? 9.969 -7.743 38.159 1.00 10.51 123 ILE A CA 1
ATOM 798 C C . ILE A 1 106 ? 9.940 -6.314 37.611 1.00 10.14 123 ILE A C 1
ATOM 799 O O . ILE A 1 106 ? 9.956 -6.104 36.370 1.00 11.75 123 ILE A O 1
ATOM 804 N N . MET A 1 107 ? 9.989 -5.348 38.540 1.00 10.65 124 MET A N 1
ATOM 805 C CA . MET A 1 107 ? 9.962 -3.937 38.148 1.00 11.24 124 MET A CA 1
ATOM 806 C C . MET A 1 107 ? 11.158 -3.660 37.219 1.00 10.51 124 MET A C 1
ATOM 807 O O . MET A 1 107 ? 10.996 -3.006 36.175 1.00 11.58 124 MET A O 1
ATOM 812 N N . LEU A 1 108 ? 12.342 -4.143 37.588 1.00 10.74 125 LEU A N 1
ATOM 813 C CA . LEU A 1 108 ? 13.569 -3.861 36.809 1.00 10.36 125 LEU A CA 1
ATOM 814 C C . LEU A 1 108 ? 13.531 -4.476 35.412 1.00 11.04 125 LEU A C 1
ATOM 815 O O . LEU A 1 108 ? 13.956 -3.843 34.432 1.00 12.60 125 LEU A O 1
ATOM 820 N N . HIS A 1 109 ? 12.996 -5.689 35.309 1.00 10.66 126 HIS A N 1
ATOM 821 C CA . HIS A 1 109 ? 12.883 -6.281 33.970 1.00 11.06 126 HIS A CA 1
ATOM 822 C C . HIS A 1 109 ? 12.024 -5.377 33.075 1.00 11.61 126 HIS A C 1
ATOM 823 O O . HIS A 1 109 ? 12.368 -5.111 31.926 1.00 12.86 126 HIS A O 1
ATOM 830 N N . GLU A 1 110 ? 10.893 -4.916 33.594 1.00 11.53 127 GLU A N 1
ATOM 831 C CA . GLU A 1 110 ? 9.966 -4.148 32.783 1.00 12.22 127 GLU A CA 1
ATOM 832 C C . GLU A 1 110 ? 10.475 -2.726 32.577 1.00 12.51 127 GLU A C 1
ATOM 833 O O . GLU A 1 110 ? 10.336 -2.182 31.461 1.00 13.05 127 GLU A O 1
ATOM 839 N N . LEU A 1 111 ? 11.111 -2.146 33.598 1.00 12.16 128 LEU A N 1
ATOM 840 C CA . LEU A 1 111 ? 11.687 -0.784 33.463 1.00 11.99 128 LEU A CA 1
ATOM 841 C C . LEU A 1 111 ? 12.831 -0.754 32.456 1.00 13.76 128 LEU A C 1
ATOM 842 O O . LEU A 1 111 ? 12.929 0.160 31.624 1.00 13.55 128 LEU A O 1
ATOM 847 N N . ILE A 1 112 ? 13.716 -1.744 32.537 1.00 12.98 129 ILE A N 1
ATOM 848 C CA . ILE A 1 112 ? 14.855 -1.757 31.615 1.00 13.37 129 ILE A CA 1
ATOM 849 C C . ILE A 1 112 ? 14.316 -1.900 30.182 1.00 13.72 129 ILE A C 1
ATOM 850 O O . ILE A 1 112 ? 14.762 -1.166 29.262 1.00 14.21 129 ILE A O 1
ATOM 855 N N . LYS A 1 113 ? 13.338 -2.790 29.986 1.00 13.25 130 LYS A N 1
ATOM 856 C CA . LYS A 1 113 ? 12.715 -2.921 28.664 1.00 13.79 130 LYS A CA 1
ATOM 857 C C . LYS A 1 113 ? 12.074 -1.606 28.229 1.00 14.42 130 LYS A C 1
ATOM 858 O O . LYS A 1 113 ? 12.258 -1.182 27.079 1.00 15.24 130 LYS A O 1
ATOM 864 N N . LEU A 1 114 ? 11.343 -0.956 29.139 1.00 14.27 131 LEU A N 1
ATOM 865 C CA . LEU A 1 114 ? 10.744 0.369 28.851 1.00 14.73 131 LEU A CA 1
ATOM 866 C C . LEU A 1 114 ? 11.791 1.372 28.332 1.00 15.06 131 LEU A C 1
ATOM 867 O O . LEU A 1 114 ? 11.569 2.013 27.287 1.00 15.75 131 LEU A O 1
ATOM 872 N N . LEU A 1 115 ? 12.909 1.515 29.042 1.00 14.61 132 LEU A N 1
ATOM 873 C CA . LEU A 1 115 ? 13.974 2.471 28.671 1.00 16.22 132 LEU A CA 1
ATOM 874 C C . LEU A 1 115 ? 14.571 2.108 27.311 1.00 15.95 132 LEU A C 1
ATOM 875 O O . LEU A 1 115 ? 14.869 2.984 26.494 1.00 16.36 132 LEU A O 1
ATOM 880 N N . HIS A 1 116 ? 14.676 0.813 27.041 1.00 15.51 133 HIS A N 1
ATOM 881 C CA . HIS A 1 116 ? 15.138 0.328 25.749 1.00 16.97 133 HIS A CA 1
ATOM 882 C C . HIS A 1 116 ? 14.129 0.671 24.643 1.00 17.29 133 HIS A C 1
ATOM 883 O O . HIS A 1 116 ? 14.525 1.193 23.584 1.00 18.13 133 HIS A O 1
ATOM 890 N N . HIS A 1 117 ? 12.845 0.372 24.873 1.00 17.34 134 HIS A N 1
ATOM 891 C CA . HIS A 1 117 ? 11.799 0.658 23.884 1.00 17.87 134 HIS A CA 1
ATOM 892 C C . HIS A 1 117 ? 11.715 2.165 23.580 1.00 18.83 134 HIS A C 1
ATOM 893 O O . HIS A 1 117 ? 11.428 2.583 22.436 1.00 19.38 134 HIS A O 1
ATOM 900 N N . ALA A 1 118 ? 11.960 2.975 24.601 1.00 18.27 135 ALA A N 1
ATOM 901 C CA . ALA A 1 118 ? 11.851 4.439 24.489 1.00 18.94 135 ALA A CA 1
ATOM 902 C C . ALA A 1 118 ? 13.095 5.086 23.877 1.00 19.59 135 ALA A C 1
ATOM 903 O O . ALA A 1 118 ? 13.116 6.309 23.640 1.00 20.16 135 ALA A O 1
ATOM 905 N N . ARG A 1 119 ? 14.114 4.262 23.640 1.00 20.24 136 ARG A N 1
ATOM 906 C CA . ARG A 1 119 ? 15.428 4.670 23.138 1.00 22.04 136 ARG A CA 1
ATOM 907 C C . ARG A 1 119 ? 16.058 5.729 24.036 1.00 21.43 136 ARG A C 1
ATOM 908 O O . ARG A 1 119 ? 16.663 6.702 23.571 1.00 21.72 136 ARG A O 1
ATOM 916 N N . CYS A 1 120 ? 15.909 5.546 25.347 1.00 20.44 137 CYS A N 1
ATOM 917 C CA . CYS A 1 120 ? 16.575 6.436 26.292 1.00 19.66 137 CYS A CA 1
ATOM 918 C C . CYS A 1 120 ? 18.074 6.243 26.231 1.00 19.80 137 CYS A C 1
ATOM 919 O O . CYS A 1 120 ? 18.570 5.165 25.909 1.00 20.31 137 CYS A O 1
ATOM 922 N N . CYS A 1 121 ? 18.816 7.277 26.596 1.00 20.32 138 CYS A N 1
ATOM 923 C CA . CYS A 1 121 ? 20.261 7.147 26.659 1.00 20.77 138 CYS A CA 1
ATOM 924 C C . CYS A 1 121 ? 20.860 7.945 27.815 1.00 21.04 138 CYS A C 1
ATOM 925 O O . CYS A 1 121 ? 20.251 8.914 28.300 1.00 21.34 138 CYS A O 1
ATOM 928 N N . ASP A 1 122 ? 22.049 7.525 28.245 1.00 20.73 139 ASP A N 1
ATOM 929 C CA . ASP A 1 122 ? 22.786 8.202 29.310 1.00 21.38 139 ASP A CA 1
ATOM 930 C C . ASP A 1 122 ? 21.942 8.309 30.582 1.00 20.28 139 ASP A C 1
ATOM 931 O O . ASP A 1 122 ? 21.798 9.389 31.178 1.00 20.19 139 ASP A O 1
ATOM 936 N N . VAL A 1 123 ? 21.362 7.179 30.956 1.00 19.12 140 VAL A N 1
ATOM 937 C CA . VAL A 1 123 ? 20.470 7.119 32.102 1.00 17.98 140 VAL A CA 1
ATOM 938 C C . VAL A 1 123 ? 21.213 6.701 33.382 1.00 17.42 140 VAL A C 1
ATOM 939 O O . VAL A 1 123 ? 21.970 5.734 33.390 1.00 18.38 140 VAL A O 1
ATOM 943 N N . THR A 1 124 ? 20.969 7.447 34.459 1.00 15.92 141 THR A N 1
ATOM 944 C CA . THR A 1 124 ? 21.455 7.102 35.789 1.00 15.79 141 THR A CA 1
ATOM 945 C C . THR A 1 124 ? 20.265 6.599 36.629 1.00 15.40 141 THR A C 1
ATOM 946 O O . THR A 1 124 ? 19.201 7.201 36.625 1.00 15.51 141 THR A O 1
ATOM 950 N N . ILE A 1 125 ? 20.455 5.488 37.352 1.00 14.68 142 ILE A N 1
ATOM 951 C CA . ILE A 1 125 ? 19.369 4.965 38.179 1.00 14.53 142 ILE A CA 1
ATOM 952 C C . ILE A 1 125 ? 19.810 4.845 39.631 1.00 14.28 142 ILE A C 1
ATOM 953 O O . ILE A 1 125 ? 20.909 4.362 39.928 1.00 13.88 142 ILE A O 1
ATOM 958 N N . ILE A 1 126 ? 18.975 5.325 40.533 1.00 14.02 143 ILE A N 1
ATOM 959 C CA . ILE A 1 126 ? 19.394 5.370 41.939 1.00 14.04 143 ILE A CA 1
ATOM 960 C C . ILE A 1 126 ? 18.271 4.843 42.813 1.00 13.72 143 ILE A C 1
ATOM 961 O O . ILE A 1 126 ? 17.141 5.286 42.672 1.00 14.02 143 ILE A O 1
ATOM 966 N N . ARG A 1 127 ? 18.591 3.891 43.690 1.00 13.74 144 ARG A N 1
ATOM 967 C CA . ARG A 1 127 ? 17.615 3.382 44.664 1.00 14.60 144 ARG A CA 1
ATOM 968 C C . ARG A 1 127 ? 17.755 4.217 45.931 1.00 14.22 144 ARG A C 1
ATOM 969 O O . ARG A 1 127 ? 18.875 4.463 46.387 1.00 13.87 144 ARG A O 1
ATOM 977 N N . ILE A 1 128 ? 16.625 4.696 46.450 1.00 14.08 145 ILE A N 1
ATOM 978 C CA . ILE A 1 128 ? 16.612 5.373 47.751 1.00 15.51 145 ILE A CA 1
ATOM 979 C C . ILE A 1 128 ? 15.739 4.583 48.721 1.00 15.46 145 ILE A C 1
ATOM 980 O O . ILE A 1 128 ? 14.732 3.954 48.336 1.00 14.99 145 ILE A O 1
ATOM 985 N N . GLY A 1 129 ? 16.110 4.621 49.991 1.00 14.41 146 GLY A N 1
ATOM 986 C CA . GLY A 1 129 ? 15.299 3.908 50.967 1.00 13.71 146 GLY A CA 1
ATOM 987 C C . GLY A 1 129 ? 15.879 3.916 52.355 1.00 13.43 146 GLY A C 1
ATOM 988 O O . GLY A 1 129 ? 16.769 4.720 52.680 1.00 13.39 146 GLY A O 1
ATOM 989 N N . THR A 1 130 ? 15.348 3.021 53.176 1.00 12.97 147 THR A N 1
ATOM 990 C CA . THR A 1 130 ? 15.767 2.897 54.571 1.00 13.12 147 THR A CA 1
ATOM 991 C C . THR A 1 130 ? 16.552 1.610 54.760 1.00 12.93 147 THR A C 1
ATOM 992 O O . THR A 1 130 ? 16.582 0.743 53.895 1.00 12.66 147 THR A O 1
ATOM 996 N N . SER A 1 131 ? 17.208 1.500 55.908 1.00 11.72 148 SER A N 1
ATOM 997 C CA . SER A 1 131 ? 18.077 0.353 56.168 1.00 10.63 148 SER A CA 1
ATOM 998 C C . SER A 1 131 ? 18.357 0.244 57.668 1.00 11.61 148 SER A C 1
ATOM 999 O O . SER A 1 131 ? 18.096 1.177 58.423 1.00 11.23 148 SER A O 1
ATOM 1002 N N . GLY A 1 132 ? 18.871 -0.897 58.088 1.00 11.15 149 GLY A N 1
ATOM 1003 C CA . GLY A 1 132 ? 19.430 -0.981 59.446 1.00 10.89 149 GLY A CA 1
ATOM 1004 C C . GLY A 1 132 ? 20.911 -0.653 59.3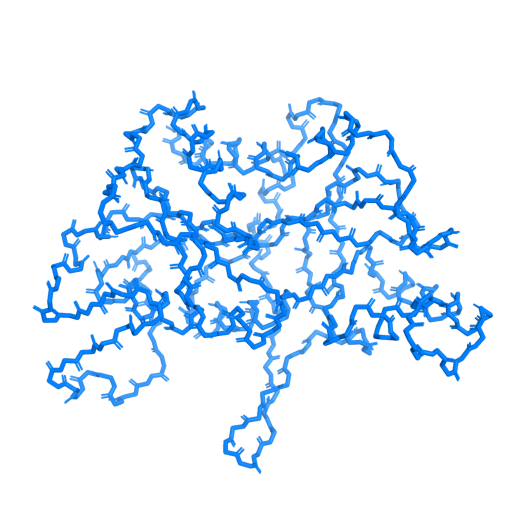97 1.00 11.27 149 GLY A C 1
ATOM 1005 O O . GLY A 1 132 ? 21.633 -1.154 58.512 1.00 12.47 149 GLY A O 1
ATOM 1006 N N . GLY A 1 133 ? 21.382 0.166 60.346 1.00 11.11 150 GLY A N 1
ATOM 1007 C CA . GLY A 1 133 ? 22.818 0.433 60.457 1.00 11.71 150 GLY A CA 1
ATOM 1008 C C . GLY A 1 133 ? 23.534 -0.600 61.327 1.00 12.83 150 GLY A C 1
ATOM 1009 O O . GLY A 1 133 ? 22.932 -1.285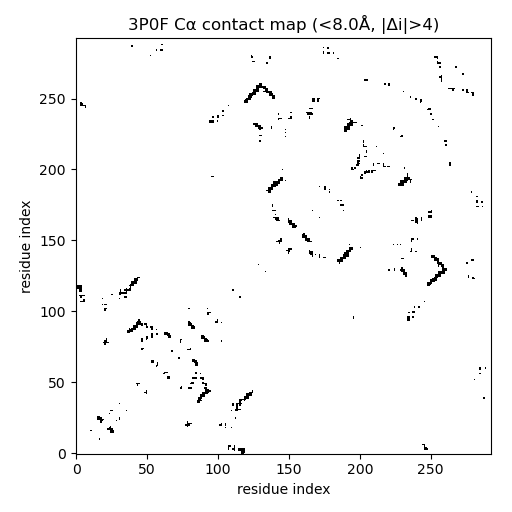 62.186 1.00 13.14 150 GLY A O 1
ATOM 1010 N N . ILE A 1 134 ? 24.841 -0.721 61.100 1.00 13.66 151 ILE A N 1
ATOM 1011 C CA . ILE A 1 134 ? 25.676 -1.486 62.002 1.00 13.81 151 ILE A CA 1
ATOM 1012 C C . ILE A 1 134 ? 26.834 -0.621 62.519 1.00 14.13 151 ILE A C 1
ATOM 1013 O O . ILE A 1 134 ? 27.737 -0.282 61.748 1.00 15.00 151 ILE A O 1
ATOM 1018 N N . GLY A 1 135 ? 26.786 -0.264 63.806 1.00 15.12 152 GLY A N 1
ATOM 1019 C CA . GLY A 1 135 ? 27.891 0.493 64.431 1.00 15.65 152 GLY A CA 1
ATOM 1020 C C . GLY A 1 135 ? 28.052 1.915 63.949 1.00 15.87 152 GLY A C 1
ATOM 1021 O O . GLY A 1 135 ? 29.143 2.499 64.034 1.00 16.84 152 GLY A O 1
ATOM 1022 N N . ILE A 1 136 ? 26.968 2.481 63.414 1.00 14.91 153 ILE A N 1
ATOM 1023 C CA . ILE A 1 136 ? 26.960 3.865 62.976 1.00 15.71 153 ILE A CA 1
ATOM 1024 C C . ILE A 1 136 ? 25.675 4.520 63.498 1.00 15.37 153 ILE A C 1
ATOM 1025 O O . ILE A 1 136 ? 24.680 3.835 63.790 1.00 16.15 153 ILE A O 1
ATOM 1030 N N . ALA A 1 137 ? 25.726 5.849 63.617 1.00 16.24 154 ALA A N 1
ATOM 1031 C CA . ALA A 1 137 ? 24.603 6.618 64.159 1.00 16.54 154 ALA A CA 1
ATOM 1032 C C . ALA A 1 137 ? 23.301 6.442 63.350 1.00 15.67 154 ALA A C 1
ATOM 1033 O O . ALA A 1 137 ? 23.326 6.544 62.122 1.00 16.11 154 ALA A O 1
ATOM 1035 N N . PRO A 1 138 ? 22.171 6.208 64.031 1.00 15.40 155 PRO A N 1
ATOM 1036 C CA . PRO A 1 138 ? 20.874 6.311 63.348 1.00 14.80 155 PRO A CA 1
ATOM 1037 C C . PRO A 1 138 ? 20.756 7.658 62.623 1.00 14.65 155 PRO A C 1
ATOM 1038 O O . PRO A 1 138 ? 21.172 8.710 63.148 1.00 15.40 155 PRO A O 1
ATOM 1042 N N . GLY A 1 139 ? 20.219 7.622 61.405 1.00 14.08 156 GLY A N 1
ATOM 1043 C CA . GLY A 1 139 ? 20.068 8.811 60.583 1.00 14.40 156 GLY A CA 1
ATOM 1044 C C . GLY A 1 139 ? 21.188 9.003 59.572 1.00 14.38 156 GLY A C 1
ATOM 1045 O O . GLY A 1 139 ? 21.162 9.942 58.771 1.00 15.17 156 GLY A O 1
ATOM 1046 N N . THR A 1 140 ? 22.201 8.146 59.635 1.00 14.35 157 THR A N 1
ATOM 1047 C CA . THR A 1 140 ? 23.317 8.225 58.692 1.00 15.01 157 THR A CA 1
ATOM 1048 C C . THR A 1 140 ? 22.855 7.788 57.296 1.00 15.07 157 THR A C 1
ATOM 1049 O O . THR A 1 140 ? 22.145 6.774 57.160 1.00 14.79 157 THR A O 1
ATOM 1053 N N . VAL A 1 141 ? 23.228 8.579 56.294 1.00 14.82 158 VAL A N 1
ATOM 1054 C CA . VAL A 1 141 ? 22.988 8.217 54.899 1.00 14.58 158 VAL A CA 1
ATOM 1055 C C . VAL A 1 141 ? 24.184 7.405 54.462 1.00 15.35 158 VAL A C 1
ATOM 1056 O O . VAL A 1 141 ? 25.328 7.891 54.529 1.00 16.37 158 VAL A O 1
ATOM 1060 N N . VAL A 1 142 ? 23.932 6.158 54.052 1.00 13.86 159 VAL A N 1
ATOM 1061 C CA . VAL A 1 142 ? 24.970 5.295 53.504 1.00 13.63 159 VAL A CA 1
ATOM 1062 C C . VAL A 1 142 ? 24.855 5.240 51.979 1.00 13.76 159 VAL A C 1
ATOM 1063 O O . VAL A 1 142 ? 23.796 4.931 51.419 1.00 13.79 159 VAL A O 1
ATOM 1067 N N . ILE A 1 143 ? 25.950 5.607 51.317 1.00 14.11 160 ILE A N 1
ATOM 1068 C CA . ILE A 1 143 ? 26.119 5.414 49.878 1.00 14.87 160 ILE A CA 1
ATOM 1069 C C . ILE A 1 143 ? 26.839 4.093 49.705 1.00 15.33 160 ILE A C 1
ATOM 1070 O O . ILE A 1 143 ? 27.991 3.916 50.165 1.00 15.61 160 ILE A O 1
ATOM 1075 N N . THR A 1 144 ? 26.179 3.157 49.034 1.00 14.31 161 THR A N 1
ATOM 1076 C CA . THR A 1 144 ? 26.758 1.834 48.885 1.00 14.76 161 THR A CA 1
ATOM 1077 C C . THR A 1 144 ? 27.953 1.874 47.934 1.00 15.91 161 THR A C 1
ATOM 1078 O O . THR A 1 144 ? 27.832 2.402 46.821 1.00 17.11 161 THR A O 1
ATOM 1082 N N . ASP A 1 145 ? 29.095 1.317 48.354 1.00 16.21 162 ASP A N 1
ATOM 1083 C CA . ASP A 1 145 ? 30.179 1.095 47.372 1.00 16.60 162 ASP A CA 1
ATOM 1084 C C . ASP A 1 145 ? 30.020 -0.253 46.703 1.00 16.76 162 ASP A C 1
ATOM 1085 O O . ASP A 1 145 ? 30.065 -0.350 45.472 1.00 17.50 162 ASP A O 1
ATOM 1090 N N . ILE A 1 146 ? 29.776 -1.292 47.502 1.00 17.03 163 ILE A N 1
ATOM 1091 C CA . ILE A 1 146 ? 29.449 -2.599 46.951 1.00 18.06 163 ILE A CA 1
ATOM 1092 C C . ILE A 1 146 ? 28.315 -3.249 47.763 1.00 16.19 163 ILE A C 1
ATOM 1093 O O . ILE A 1 146 ? 28.248 -3.087 48.999 1.00 15.16 163 ILE A O 1
ATOM 1098 N N . ALA A 1 147 ? 27.418 -3.929 47.046 1.00 15.79 164 ALA A N 1
ATOM 1099 C CA . ALA A 1 147 ? 26.329 -4.655 47.639 1.00 14.99 164 ALA A CA 1
ATOM 1100 C C . ALA A 1 147 ? 26.795 -6.085 47.837 1.00 15.24 164 ALA A C 1
ATOM 1101 O O . ALA A 1 147 ? 27.392 -6.703 46.937 1.00 14.55 164 ALA A O 1
ATOM 1103 N N . VAL A 1 148 ? 26.517 -6.617 49.016 1.00 13.60 165 VAL A N 1
ATOM 1104 C CA . VAL A 1 148 ? 26.923 -7.988 49.355 1.00 13.92 165 VAL A CA 1
ATOM 1105 C C . VAL A 1 148 ? 25.746 -8.829 49.844 1.00 13.57 165 VAL A C 1
ATOM 1106 O O . VAL A 1 148 ? 24.715 -8.294 50.291 1.00 13.41 165 VAL A O 1
ATOM 1110 N N . ASP A 1 149 ? 25.898 -10.145 49.738 1.00 13.66 166 ASP A N 1
ATOM 1111 C CA . ASP A 1 149 ? 24.891 -11.090 50.214 1.00 14.17 166 ASP A CA 1
ATOM 1112 C C . ASP A 1 149 ? 25.044 -11.399 51.713 1.00 14.97 166 ASP A C 1
ATOM 1113 O O . ASP A 1 149 ? 25.833 -10.754 52.399 1.00 14.74 166 ASP A O 1
ATOM 1118 N N . SER A 1 150 ? 24.277 -12.364 52.206 1.00 16.19 167 SER A N 1
ATOM 1119 C CA . SER A 1 150 ? 24.252 -12.675 53.631 1.00 16.85 167 SER A CA 1
ATOM 1120 C C . SER A 1 150 ? 25.582 -13.224 54.133 1.00 16.43 167 SER A C 1
ATOM 1121 O O . SER A 1 150 ? 25.813 -13.298 55.347 1.00 16.78 167 SER A O 1
ATOM 1124 N N . PHE A 1 151 ? 26.443 -13.618 53.201 1.00 16.55 168 PHE A N 1
ATOM 1125 C CA . PHE A 1 151 ? 27.751 -14.202 53.504 1.00 17.38 168 PHE A CA 1
ATOM 1126 C C . PHE A 1 151 ? 28.855 -13.163 53.302 1.00 17.09 168 PHE A C 1
ATOM 1127 O O . PHE A 1 151 ? 30.059 -13.480 53.381 1.00 17.96 168 PHE A O 1
ATOM 1135 N N . PHE A 1 152 ? 28.435 -11.917 53.065 1.00 16.69 169 PHE A N 1
ATOM 1136 C CA . PHE A 1 152 ? 29.312 -10.752 52.877 1.00 16.31 169 PHE A CA 1
ATOM 1137 C C . PHE A 1 152 ? 30.089 -10.806 51.552 1.00 16.76 169 PHE A C 1
ATOM 1138 O O . PHE A 1 152 ? 31.169 -10.175 51.415 1.00 17.29 169 PHE A O 1
ATOM 1146 N N . LYS A 1 153 ? 29.515 -11.523 50.581 1.00 15.66 170 LYS A N 1
ATOM 1147 C CA . LYS A 1 153 ? 30.125 -11.667 49.256 1.00 16.01 170 LYS A CA 1
ATOM 1148 C C . LYS A 1 153 ? 29.407 -10.800 48.232 1.00 16.05 170 LYS A C 1
ATOM 1149 O O . LYS A 1 153 ? 28.169 -10.753 48.265 1.00 15.26 170 LYS A O 1
ATOM 1155 N N . PRO A 1 154 ? 30.144 -10.169 47.302 1.00 15.77 171 PRO A N 1
ATOM 1156 C CA . PRO A 1 154 ? 29.551 -9.291 46.285 1.00 16.27 171 PRO A CA 1
ATOM 1157 C C . PRO A 1 154 ? 28.991 -10.125 45.142 1.00 16.91 171 PRO A C 1
ATOM 1158 O O . PRO A 1 154 ? 29.548 -10.170 44.017 1.00 19.38 171 PRO A O 1
ATOM 1162 N N . ARG A 1 155 ? 27.900 -10.811 45.430 1.00 17.03 172 ARG A N 1
ATOM 1163 C CA . ARG A 1 155 ? 27.320 -11.676 44.404 1.00 17.79 172 ARG A CA 1
ATOM 1164 C C . ARG A 1 155 ? 25.809 -11.686 44.510 1.00 17.03 172 ARG A C 1
ATOM 1165 O O . ARG A 1 155 ? 25.235 -11.449 45.583 1.00 17.53 172 ARG A O 1
ATOM 1173 N N . PHE A 1 156 ? 25.187 -11.936 43.359 1.00 16.31 173 PHE A N 1
ATOM 1174 C CA . PHE A 1 156 ? 23.757 -12.185 43.292 1.00 15.54 173 PHE A CA 1
ATOM 1175 C C . PHE A 1 156 ? 23.559 -13.525 42.612 1.00 16.67 173 PHE A C 1
ATOM 1176 O O . PHE A 1 156 ? 23.981 -13.707 41.471 1.00 16.24 173 PHE A O 1
ATOM 1184 N N . GLU A 1 157 ? 22.893 -14.431 43.312 1.00 17.54 174 GLU A N 1
ATOM 1185 C CA . GLU A 1 157 ? 22.654 -15.765 42.789 1.00 19.66 174 GLU A CA 1
ATOM 1186 C C . GLU A 1 157 ? 21.269 -15.874 42.181 1.00 20.71 174 GLU A C 1
ATOM 1187 O O . GLU A 1 157 ? 20.256 -15.740 42.883 1.00 22.22 174 GLU A O 1
ATOM 1193 N N . GLN A 1 158 ? 21.271 -16.018 40.850 1.00 22.51 175 GLN A N 1
ATOM 1194 C CA . GLN A 1 158 ? 20.070 -16.152 40.024 1.00 23.79 175 GLN A CA 1
ATOM 1195 C C . GLN A 1 158 ? 19.752 -17.625 39.899 1.00 24.16 175 GLN A C 1
ATOM 1196 O O . GLN A 1 158 ? 20.655 -18.461 39.789 1.00 23.77 175 GLN A O 1
ATOM 1202 N N . VAL A 1 159 ? 18.472 -17.952 39.872 1.00 23.64 176 VAL A N 1
ATOM 1203 C CA . VAL A 1 159 ? 18.075 -19.301 39.515 1.00 22.99 176 VAL A CA 1
ATOM 1204 C C . VAL A 1 159 ? 17.350 -19.203 38.179 1.00 22.67 176 VAL A C 1
ATOM 1205 O O . VAL A 1 159 ? 16.300 -18.558 38.063 1.00 22.56 176 VAL A O 1
ATOM 1209 N N . ILE A 1 160 ? 17.941 -19.813 37.169 1.00 21.99 177 ILE A N 1
ATOM 1210 C CA . ILE A 1 160 ? 17.476 -19.681 35.817 1.00 21.30 177 ILE A CA 1
ATOM 1211 C C . ILE A 1 160 ? 17.109 -21.063 35.349 1.00 21.32 177 ILE A C 1
ATOM 1212 O O . ILE A 1 160 ? 17.934 -21.903 35.268 1.00 21.15 177 ILE A O 1
ATOM 1217 N N . LEU A 1 161 ? 15.825 -21.250 35.069 1.00 21.23 178 LEU A N 1
ATOM 1218 C CA . LEU A 1 161 ? 15.251 -22.559 34.969 1.00 21.44 178 LEU A CA 1
ATOM 1219 C C . LEU A 1 161 ? 15.659 -23.223 36.266 1.00 22.54 178 LEU A C 1
ATOM 1220 O O . LEU A 1 161 ? 15.449 -22.667 37.296 1.00 22.62 178 LEU A O 1
ATOM 1225 N N . ASP A 1 162 ? 16.253 -24.390 36.173 1.00 20.00 179 ASP A N 1
ATOM 1226 C CA . ASP A 1 162 ? 16.723 -25.091 37.330 1.00 20.00 179 ASP A CA 1
ATOM 1227 C C . ASP A 1 162 ? 18.275 -25.094 37.372 1.00 20.00 179 ASP A C 1
ATOM 1228 O O . ASP A 1 162 ? 18.908 -26.114 37.552 1.00 26.83 179 ASP A O 1
ATOM 1233 N N . ASN A 1 163 ? 18.877 -23.934 37.190 1.00 26.74 180 ASN A N 1
ATOM 1234 C CA . ASN A 1 163 ? 20.322 -23.814 37.230 1.00 27.22 180 ASN A CA 1
ATOM 1235 C C . ASN A 1 163 ? 20.655 -22.568 38.054 1.00 26.66 180 ASN A C 1
ATOM 1236 O O . ASN A 1 163 ? 19.927 -21.685 38.039 1.00 26.98 180 ASN A O 1
ATOM 1241 N N . ILE A 1 164 ? 21.746 -22.594 38.817 1.00 26.74 181 ILE A N 1
ATOM 1242 C CA . ILE A 1 164 ? 22.159 -21.417 39.594 1.00 25.96 181 ILE A CA 1
ATOM 1243 C C . ILE A 1 164 ? 23.236 -20.679 38.830 1.00 24.82 181 ILE A C 1
ATOM 1244 O O . ILE A 1 164 ? 24.203 -21.286 38.371 1.00 24.85 181 ILE A O 1
ATOM 1249 N N . VAL A 1 165 ? 23.058 -19.371 38.660 1.00 23.02 182 VAL A N 1
ATOM 1250 C CA . VAL A 1 165 ? 24.054 -18.552 37.996 1.00 22.83 182 VAL A CA 1
ATOM 1251 C C . VAL A 1 165 ? 24.393 -17.364 38.877 1.00 21.81 182 VAL A C 1
ATOM 1252 O O . VAL A 1 165 ? 23.504 -16.674 39.357 1.00 21.74 182 VAL A O 1
ATOM 1256 N N . THR A 1 166 ? 25.684 -17.131 39.059 1.00 20.75 183 THR A N 1
ATOM 1257 C CA . THR A 1 166 ? 26.173 -16.062 39.918 1.00 21.14 183 THR A CA 1
ATOM 1258 C C . THR A 1 166 ? 26.537 -14.815 39.112 1.00 20.31 183 THR A C 1
ATOM 1259 O O . THR A 1 166 ? 27.240 -14.887 38.085 1.00 21.10 183 THR A O 1
ATOM 1263 N N . ARG A 1 167 ? 26.075 -13.656 39.590 1.00 19.03 184 ARG A N 1
ATOM 1264 C CA . ARG A 1 167 ? 26.325 -12.384 38.934 1.00 18.33 184 ARG A CA 1
ATOM 1265 C C . ARG A 1 167 ? 27.037 -11.428 39.883 1.00 19.12 184 ARG A C 1
ATOM 1266 O O . ARG A 1 167 ? 26.855 -11.501 41.105 1.00 18.36 184 ARG A O 1
ATOM 1274 N N . SER A 1 168 ? 27.836 -10.526 39.317 1.00 20.09 185 SER A N 1
ATOM 1275 C CA . SER A 1 168 ? 28.523 -9.541 40.138 1.00 21.45 185 SER A CA 1
ATOM 1276 C C . SER A 1 168 ? 27.576 -8.398 40.493 1.00 20.73 185 SER A C 1
ATOM 1277 O O . SER A 1 168 ? 26.609 -8.102 39.772 1.00 20.57 185 SER A O 1
ATOM 1280 N N . THR A 1 169 ? 27.869 -7.786 41.625 1.00 20.80 186 THR A N 1
ATOM 1281 C CA . THR A 1 169 ? 27.021 -6.762 42.202 1.00 20.80 186 THR A CA 1
ATOM 1282 C C . THR A 1 169 ? 27.752 -5.423 42.281 1.00 23.06 186 THR A C 1
ATOM 1283 O O . THR A 1 169 ? 27.464 -4.632 43.182 1.00 23.18 186 THR A O 1
ATOM 1287 N N . GLU A 1 170 ? 28.661 -5.189 41.328 1.00 24.55 187 GLU A N 1
ATOM 1288 C CA . GLU A 1 170 ? 29.402 -3.925 41.212 1.00 26.67 187 GLU A CA 1
ATOM 1289 C C . GLU A 1 170 ? 28.443 -2.751 40.920 1.00 24.64 187 GLU A C 1
ATOM 1290 O O . GLU A 1 170 ? 27.568 -2.867 40.080 1.00 25.07 187 GLU A O 1
ATOM 1296 N N . LEU A 1 171 ? 28.598 -1.655 41.662 1.00 23.20 188 LEU A N 1
ATOM 1297 C CA . LEU A 1 171 ? 27.883 -0.397 41.423 1.00 22.52 188 LEU A CA 1
ATOM 1298 C C . LEU A 1 171 ? 28.884 0.608 40.918 1.00 22.17 188 LEU A C 1
ATOM 1299 O O . LEU A 1 171 ? 30.049 0.567 41.299 1.00 22.83 188 LEU A O 1
ATOM 1304 N N . ASP A 1 172 ? 28.426 1.538 40.090 1.00 21.77 189 ASP A N 1
ATOM 1305 C CA . ASP A 1 172 ? 29.330 2.454 39.414 1.00 21.96 189 ASP A CA 1
ATOM 1306 C C . ASP A 1 172 ? 30.171 3.232 40.433 1.00 21.47 189 ASP A C 1
ATOM 1307 O O . ASP A 1 172 ? 29.635 3.955 41.279 1.00 20.05 189 ASP A O 1
ATOM 1312 N N . LYS A 1 173 ? 31.491 3.060 40.370 1.00 22.42 190 LYS A N 1
ATOM 1313 C CA . LYS A 1 173 ? 32.380 3.706 41.340 1.00 23.10 190 LYS A CA 1
ATOM 1314 C C . LYS A 1 173 ? 32.382 5.227 41.227 1.00 22.29 190 LYS A C 1
ATOM 1315 O O . LYS A 1 173 ? 32.337 5.924 42.234 1.00 21.90 190 LYS A O 1
ATOM 1321 N N . GLU A 1 174 ? 32.420 5.747 40.002 1.00 21.69 191 GLU A N 1
ATOM 1322 C CA . GLU A 1 174 ? 32.485 7.188 39.818 1.00 22.60 191 GLU A CA 1
ATOM 1323 C C . GLU A 1 174 ? 31.220 7.828 40.367 1.00 21.37 191 GLU A C 1
ATOM 1324 O O . GLU A 1 174 ? 31.265 8.909 40.956 1.00 20.86 191 GLU A O 1
ATOM 1330 N N . LEU A 1 175 ? 30.092 7.139 40.189 1.00 20.38 192 LEU A N 1
ATOM 1331 C CA . LEU A 1 175 ? 28.808 7.651 40.656 1.00 19.73 192 LEU A CA 1
ATOM 1332 C C . LEU A 1 175 ? 28.700 7.714 42.183 1.00 19.44 192 LEU A C 1
ATOM 1333 O O . LEU A 1 175 ? 28.193 8.701 42.747 1.00 19.74 192 LEU A O 1
ATOM 1338 N N . SER A 1 176 ? 29.157 6.648 42.846 1.00 19.43 193 SER A N 1
ATOM 1339 C CA . SER A 1 176 ? 29.134 6.617 44.302 1.00 19.46 193 SER A CA 1
ATOM 1340 C C . SER A 1 176 ? 30.024 7.743 44.849 1.00 19.19 193 SER A C 1
ATOM 1341 O O . SER A 1 176 ? 29.636 8.456 45.774 1.00 19.62 193 SER A O 1
ATOM 1344 N N . GLU A 1 177 ? 31.193 7.918 44.222 1.00 20.49 194 GLU A N 1
ATOM 1345 C CA . GLU A 1 177 ? 32.112 9.011 44.581 1.00 21.33 194 GLU A CA 1
ATOM 1346 C C . GLU A 1 177 ? 31.493 10.397 44.353 1.00 20.70 194 GLU A C 1
ATOM 1347 O O . GLU A 1 177 ? 31.630 11.283 45.194 1.00 20.68 194 GLU A O 1
ATOM 1353 N N . GLU A 1 178 ? 30.802 10.586 43.229 1.00 20.58 195 GLU A N 1
ATOM 1354 C CA . GLU A 1 178 ? 30.133 11.861 42.938 1.00 21.04 195 GLU A CA 1
ATOM 1355 C C . GLU A 1 178 ? 29.017 12.167 43.961 1.00 19.77 195 GLU A C 1
ATOM 1356 O O . GLU A 1 178 ? 28.863 13.289 44.449 1.00 20.26 195 GLU A O 1
ATOM 1362 N N . LEU A 1 179 ? 28.241 11.145 44.315 1.00 18.50 196 LEU A N 1
ATOM 1363 C CA . LEU A 1 179 ? 27.215 11.333 45.328 1.00 18.40 196 LEU A CA 1
ATOM 1364 C C . LEU A 1 179 ? 27.829 11.704 46.676 1.00 18.70 196 LEU A C 1
ATOM 1365 O O . LEU A 1 179 ? 27.309 12.580 47.357 1.00 19.29 196 LEU A O 1
ATOM 1370 N N . PHE A 1 180 ? 28.905 11.026 47.064 1.00 19.38 197 PHE A N 1
ATOM 1371 C CA . PHE A 1 180 ? 29.585 11.365 48.315 1.00 20.75 197 PHE A CA 1
ATOM 1372 C C . PHE A 1 180 ? 30.091 12.822 48.285 1.00 21.21 197 PHE A C 1
ATOM 1373 O O . PHE A 1 180 ? 29.948 13.553 49.268 1.00 20.30 197 PHE A O 1
ATOM 1381 N N . ASN A 1 181 ? 30.644 13.237 47.152 1.00 22.03 198 ASN A N 1
ATOM 1382 C CA . ASN A 1 181 ? 31.101 14.637 47.021 1.00 23.05 198 ASN A CA 1
ATOM 1383 C C . ASN A 1 181 ? 29.966 15.637 47.180 1.00 22.82 198 ASN A C 1
ATOM 1384 O O . ASN A 1 181 ? 30.108 16.644 47.888 1.00 23.23 198 ASN A O 1
ATOM 1389 N N . CYS A 1 182 ? 28.818 15.339 46.565 1.00 22.66 199 CYS A N 1
ATOM 1390 C CA . CYS A 1 182 ? 27.617 16.147 46.734 1.00 22.22 199 CYS A CA 1
ATOM 1391 C C . CYS A 1 182 ? 27.182 16.242 48.199 1.00 22.77 199 CYS A C 1
ATOM 1392 O O . CYS A 1 182 ? 26.735 17.295 48.658 1.00 22.82 199 CYS A O 1
ATOM 1395 N N . SER A 1 183 ? 27.274 15.132 48.929 1.00 21.89 200 SER A N 1
ATOM 1396 C CA . SER A 1 183 ? 26.820 15.103 50.325 1.00 23.26 200 SER A CA 1
ATOM 1397 C C . SER A 1 183 ? 27.592 16.076 51.230 1.00 24.13 200 SER A C 1
ATOM 1398 O O . SER A 1 183 ? 27.053 16.575 52.227 1.00 23.38 200 SER A O 1
ATOM 1401 N N . LYS A 1 184 ? 28.849 16.318 50.871 1.00 25.69 201 LYS A N 1
ATOM 1402 C CA . LYS A 1 184 ? 29.727 17.242 51.620 1.00 28.30 201 LYS A CA 1
ATOM 1403 C C . LYS A 1 184 ? 29.167 18.668 51.641 1.00 29.63 201 LYS A C 1
ATOM 1404 O O . LYS A 1 184 ? 29.374 19.409 52.616 1.00 30.61 201 LYS A O 1
ATOM 1410 N N . GLU A 1 185 ? 28.457 19.042 50.573 1.00 30.84 202 GLU A N 1
ATOM 1411 C CA . GLU A 1 185 ? 27.805 20.357 50.473 1.00 32.18 202 GLU A CA 1
ATOM 1412 C C . GLU A 1 185 ? 26.619 20.533 51.429 1.00 32.11 202 GLU A C 1
ATOM 1413 O O . GLU A 1 185 ? 26.170 21.653 51.656 1.00 32.46 202 GLU A O 1
ATOM 1419 N N . ILE A 1 186 ? 26.094 19.439 51.977 1.00 31.78 203 ILE A N 1
ATOM 1420 C CA . ILE A 1 186 ? 24.861 19.521 52.757 1.00 31.79 203 ILE A CA 1
ATOM 1421 C C . ILE A 1 186 ? 25.176 19.562 54.247 1.00 32.79 203 ILE A C 1
ATOM 1422 O O . ILE A 1 186 ? 25.798 18.644 54.786 1.00 32.49 203 ILE A O 1
ATOM 1427 N N . PRO A 1 187 ? 24.763 20.648 54.919 1.00 33.53 204 PRO A N 1
ATOM 1428 C CA . PRO A 1 187 ? 25.120 20.708 56.327 1.00 33.72 204 PRO A CA 1
ATOM 1429 C C . PRO A 1 187 ? 24.184 19.814 57.137 1.00 33.68 204 PRO A C 1
ATOM 1430 O O . PRO A 1 187 ? 23.056 19.535 56.692 1.00 34.01 204 PRO A O 1
ATOM 1434 N N . ASN A 1 188 ? 24.660 19.345 58.294 1.00 33.69 205 ASN A N 1
ATOM 1435 C CA . ASN A 1 188 ? 23.816 18.605 59.235 1.00 32.69 205 ASN A CA 1
ATOM 1436 C C . ASN A 1 188 ? 23.294 17.301 58.588 1.00 31.02 205 ASN A C 1
ATOM 1437 O O . ASN A 1 188 ? 22.154 16.900 58.809 1.00 31.92 205 ASN A O 1
ATOM 1442 N N . PHE A 1 189 ? 24.156 16.657 57.799 1.00 28.04 206 PHE A N 1
ATOM 1443 C CA . PHE A 1 189 ? 23.782 15.565 56.884 1.00 25.13 206 PHE A CA 1
ATOM 1444 C C . PHE A 1 189 ? 24.869 14.488 56.970 1.00 23.15 206 PHE A C 1
ATOM 1445 O O . PHE A 1 189 ? 25.776 14.446 56.133 1.00 22.33 206 PHE A O 1
ATOM 1453 N N . PRO A 1 190 ? 24.793 13.620 58.005 1.00 21.61 207 PRO A N 1
ATOM 1454 C CA . PRO A 1 190 ? 25.856 12.631 58.217 1.00 21.15 207 PRO A CA 1
ATOM 1455 C C . PRO A 1 190 ? 25.792 11.559 57.122 1.00 20.67 207 PRO A C 1
ATOM 1456 O O . PRO A 1 190 ? 24.741 10.932 56.946 1.00 20.36 207 PRO A O 1
ATOM 1460 N N . THR A 1 191 ? 26.894 11.401 56.395 1.00 20.05 208 THR A N 1
ATOM 1461 C CA . THR A 1 191 ? 26.974 10.492 55.251 1.00 20.33 208 THR A CA 1
ATOM 1462 C C . THR A 1 191 ? 28.234 9.664 55.314 1.00 20.54 208 THR A C 1
ATOM 1463 O O . THR A 1 191 ? 29.282 10.135 55.772 1.00 21.21 208 THR A O 1
ATOM 1467 N N . LEU A 1 192 ? 28.154 8.420 54.849 1.00 19.16 209 LEU A N 1
ATOM 1468 C CA . LEU A 1 192 ? 29.363 7.644 54.637 1.00 20.09 209 LEU A CA 1
ATOM 1469 C C . LEU A 1 192 ? 29.211 6.680 53.482 1.00 18.61 209 LEU A C 1
ATOM 1470 O O . LEU A 1 192 ? 28.085 6.300 53.114 1.00 18.56 209 LEU A O 1
ATOM 1475 N N . VAL A 1 193 ? 30.345 6.280 52.925 1.00 17.77 210 VAL A N 1
ATOM 1476 C CA . VAL A 1 193 ? 30.363 5.225 51.936 1.00 16.89 210 VAL A CA 1
ATOM 1477 C C . VAL A 1 193 ? 30.722 3.921 52.636 1.00 16.46 210 VAL A C 1
ATOM 1478 O O . VAL A 1 193 ? 31.687 3.876 53.405 1.00 16.51 210 VAL A O 1
ATOM 1482 N N . GLY A 1 194 ? 29.962 2.857 52.360 1.00 14.98 211 GLY A N 1
ATOM 1483 C CA . GLY A 1 194 ? 30.312 1.543 52.918 1.00 14.45 211 GLY A CA 1
ATOM 1484 C C . GLY A 1 194 ? 29.576 0.420 52.216 1.00 13.82 211 GLY A C 1
ATOM 1485 O O . GL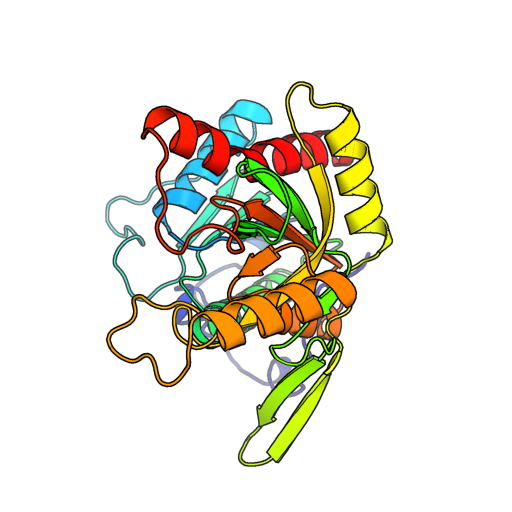Y A 1 194 ? 28.764 0.696 51.307 1.00 14.73 211 GLY A O 1
ATOM 1486 N N . HIS A 1 195 ? 29.844 -0.832 52.592 1.00 13.91 212 HIS A N 1
ATOM 1487 C CA . HIS A 1 195 ? 29.139 -1.908 51.930 1.00 13.15 212 HIS A CA 1
ATOM 1488 C C . HIS A 1 195 ? 27.720 -2.038 52.496 1.00 12.93 212 HIS A C 1
ATOM 1489 O O . HIS A 1 195 ? 27.446 -1.674 53.640 1.00 12.71 212 HIS A O 1
ATOM 1496 N N . THR A 1 196 ? 26.833 -2.572 51.664 1.00 11.88 213 THR A N 1
ATOM 1497 C CA . THR A 1 196 ? 25.429 -2.756 52.029 1.00 12.45 213 THR A CA 1
ATOM 1498 C C . THR A 1 196 ? 25.104 -4.222 51.880 1.00 12.09 213 THR A C 1
ATOM 1499 O O . THR A 1 196 ? 25.296 -4.791 50.791 1.00 12.99 213 THR A O 1
ATOM 1503 N N . MET A 1 197 ? 24.589 -4.824 52.959 1.00 12.18 214 MET A N 1
ATOM 1504 C CA . MET A 1 197 ? 24.179 -6.215 52.912 1.00 12.93 214 MET A CA 1
ATOM 1505 C C . MET A 1 197 ? 22.700 -6.322 52.548 1.00 12.71 214 MET A C 1
ATOM 1506 O O . MET A 1 197 ? 21.867 -5.657 53.157 1.00 12.40 214 MET A O 1
ATOM 1511 N N . CYS A 1 198 ? 22.404 -7.191 51.584 1.00 11.96 215 CYS A N 1
ATOM 1512 C CA . CYS A 1 198 ? 21.033 -7.372 51.085 1.00 11.64 215 CYS A CA 1
ATOM 1513 C C . CYS A 1 198 ? 20.587 -8.764 51.477 1.00 12.11 215 CYS A C 1
ATOM 1514 O O . CYS A 1 198 ? 21.298 -9.745 51.186 1.00 13.17 215 CYS A O 1
ATOM 1517 N N . THR A 1 199 ? 19.418 -8.861 52.124 1.00 11.99 216 THR A N 1
ATOM 1518 C CA . THR A 1 199 ? 18.928 -10.177 52.586 1.00 11.53 216 THR A CA 1
ATOM 1519 C C . THR A 1 199 ? 17.539 -10.520 52.058 1.00 11.78 216 THR A C 1
ATOM 1520 O O . THR A 1 199 ? 16.801 -9.632 51.646 1.00 12.65 216 THR A O 1
ATOM 1524 N N . TYR A 1 200 ? 17.204 -11.815 52.097 1.00 12.66 217 TYR A N 1
ATOM 1525 C CA . TYR A 1 200 ? 15.895 -12.313 51.633 1.00 13.44 217 TYR A CA 1
ATOM 1526 C C . TYR A 1 200 ? 14.831 -12.345 52.726 1.00 14.09 217 TYR A C 1
ATOM 1527 O O . TYR A 1 200 ? 13.640 -12.606 52.440 1.00 15.27 217 TYR A O 1
ATOM 1536 N N . ASP A 1 201 ? 15.250 -12.108 53.964 1.00 13.43 218 ASP A N 1
ATOM 1537 C CA . ASP A 1 201 ? 14.356 -12.110 55.124 1.00 13.02 218 ASP A CA 1
ATOM 1538 C C . ASP A 1 201 ? 14.792 -10.954 56.039 1.00 12.38 218 ASP A C 1
ATOM 1539 O O . ASP A 1 201 ? 15.981 -10.737 56.268 1.00 12.87 218 ASP A O 1
ATOM 1544 N N . PHE A 1 202 ? 13.796 -10.255 56.568 1.00 12.13 219 PHE A N 1
ATOM 1545 C CA . PHE A 1 202 ? 13.995 -9.056 57.377 1.00 10.88 219 PHE A CA 1
ATOM 1546 C C . PHE A 1 202 ? 14.326 -9.446 58.800 1.00 12.20 219 PHE A C 1
ATOM 1547 O O . PHE A 1 202 ? 14.930 -8.639 59.525 1.00 12.65 219 PHE A O 1
ATOM 1555 N N . TYR A 1 203 ? 13.870 -10.641 59.210 1.00 12.10 220 TYR A N 1
ATOM 1556 C CA . TYR A 1 203 ? 13.930 -11.036 60.617 1.00 13.40 220 TYR A CA 1
ATOM 1557 C C . TYR A 1 203 ? 15.167 -11.890 60.836 1.00 13.72 220 TYR A C 1
ATOM 1558 O O . TYR A 1 203 ? 16.225 -11.355 61.144 1.00 14.60 220 TYR A O 1
ATOM 1567 N N . GLU A 1 204 ? 15.048 -13.201 60.640 1.00 14.91 221 GLU A N 1
ATOM 1568 C CA . GLU A 1 204 ? 16.189 -14.066 60.896 1.00 15.20 221 GLU A CA 1
ATOM 1569 C C . GLU A 1 204 ? 17.329 -13.752 59.941 1.00 13.80 221 GLU A C 1
ATOM 1570 O O . GLU A 1 204 ? 18.507 -13.832 60.298 1.00 14.88 221 GLU A O 1
ATOM 1576 N N . GLY A 1 205 ? 16.970 -13.348 58.720 1.00 14.08 222 GLY A N 1
ATOM 1577 C CA . GLY A 1 205 ? 17.980 -12.985 57.720 1.00 14.29 222 GLY A CA 1
ATOM 1578 C C . GLY A 1 205 ? 18.846 -11.815 58.137 1.00 14.50 222 GLY A C 1
ATOM 1579 O O . GLY A 1 205 ? 19.982 -11.659 57.651 1.00 16.10 222 GLY A O 1
ATOM 1580 N N . GLN A 1 206 ? 18.349 -10.976 59.035 1.00 13.21 223 GLN A N 1
ATOM 1581 C CA . GLN A 1 206 ? 19.127 -9.837 59.515 1.00 12.11 223 GLN A CA 1
ATOM 1582 C C . GLN A 1 206 ? 19.519 -9.983 60.995 1.00 12.68 223 GLN A C 1
ATOM 1583 O O . GLN A 1 206 ? 19.869 -9.021 61.658 1.00 13.86 223 GLN A O 1
ATOM 1589 N N . GLY A 1 207 ? 19.431 -11.202 61.498 1.00 12.50 224 GLY A N 1
ATOM 1590 C CA . GLY A 1 207 ? 19.843 -11.460 62.890 1.00 12.95 224 GLY A CA 1
ATOM 1591 C C . GLY A 1 207 ? 18.898 -10.893 63.926 1.00 14.40 224 GLY A C 1
ATOM 1592 O O . GLY A 1 207 ? 19.287 -10.694 65.075 1.00 14.36 224 GLY A O 1
ATOM 1593 N N . ARG A 1 208 ? 17.658 -10.598 63.531 1.00 12.73 225 ARG A N 1
ATOM 1594 C CA . ARG A 1 208 ? 16.670 -10.087 64.498 1.00 13.61 225 ARG A CA 1
ATOM 1595 C C . ARG A 1 208 ? 16.258 -11.142 65.546 1.00 12.30 225 ARG A C 1
ATOM 1596 O O . ARG A 1 208 ? 16.174 -12.342 65.217 1.00 13.49 225 ARG A O 1
ATOM 1604 N N . LEU A 1 209 ? 15.995 -10.669 66.770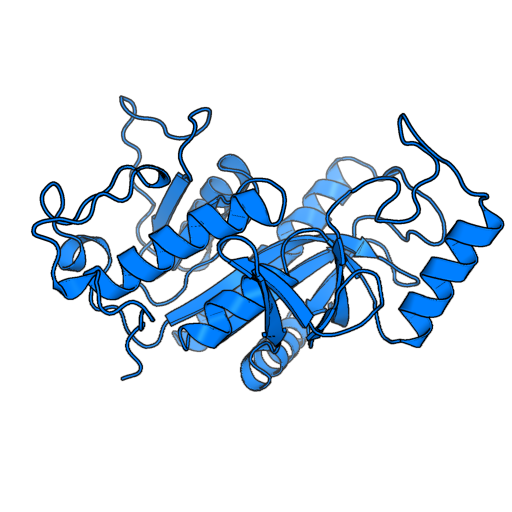 1.00 12.98 226 LEU A N 1
ATOM 1605 C CA . LEU A 1 209 ? 15.465 -11.496 67.854 1.00 13.22 226 LEU A CA 1
ATOM 1606 C C . LEU A 1 209 ? 13.949 -11.382 68.051 1.00 13.38 226 LEU A C 1
ATOM 1607 O O . LEU A 1 209 ? 13.433 -11.946 69.030 1.00 13.33 226 LEU A O 1
ATOM 1612 N N . ASP A 1 210 ? 13.240 -10.660 67.165 1.00 12.86 227 ASP A N 1
ATOM 1613 C CA . ASP A 1 210 ? 11.830 -10.347 67.398 1.00 12.71 227 ASP A CA 1
ATOM 1614 C C . ASP A 1 210 ? 10.877 -10.902 66.333 1.00 12.83 227 ASP A C 1
ATOM 1615 O O . ASP A 1 210 ? 9.715 -10.494 66.263 1.00 13.60 227 ASP A O 1
ATOM 1620 N N . GLY A 1 211 ? 11.344 -11.845 65.515 1.00 12.66 228 GLY A N 1
ATOM 1621 C CA . GLY A 1 211 ? 10.448 -12.449 64.521 1.00 12.88 228 GLY A CA 1
ATOM 1622 C C . GLY A 1 211 ? 9.488 -13.482 65.116 1.00 12.83 228 GLY A C 1
ATOM 1623 O O . GLY A 1 211 ? 9.503 -13.737 66.311 1.00 12.27 228 GLY A O 1
ATOM 1624 N N . ALA A 1 212 ? 8.621 -14.026 64.271 1.00 12.47 229 ALA A N 1
ATOM 1625 C CA . ALA A 1 212 ? 7.766 -15.157 64.690 1.00 13.56 229 ALA A CA 1
ATOM 1626 C C . ALA A 1 212 ? 8.658 -16.364 64.878 1.00 14.48 229 ALA A C 1
ATOM 1627 O O . ALA A 1 212 ? 8.307 -17.286 65.609 1.00 15.48 229 ALA A O 1
ATOM 1629 N N . LEU A 1 213 ? 9.801 -16.352 64.197 1.00 14.49 230 LEU A N 1
ATOM 1630 C CA . LEU A 1 213 ? 10.811 -17.399 64.267 1.00 15.25 230 LEU A CA 1
ATOM 1631 C C . LEU A 1 213 ? 12.136 -16.764 64.654 1.00 14.81 230 LEU A C 1
ATOM 1632 O O . LEU A 1 213 ? 12.538 -15.759 64.056 1.00 14.30 230 LEU A O 1
ATOM 1637 N N . CYS A 1 214 ? 12.781 -17.316 65.690 1.00 15.16 231 CYS A N 1
ATOM 1638 C CA . CYS A 1 214 ? 14.173 -16.962 66.009 1.00 14.92 231 CYS A CA 1
ATOM 1639 C C . CYS A 1 214 ? 14.859 -18.208 66.557 1.00 16.25 231 CYS A C 1
ATOM 1640 O O . CYS A 1 214 ? 14.542 -18.661 67.649 1.00 17.54 231 CYS A O 1
ATOM 1643 N N . SER A 1 215 ? 15.765 -18.755 65.752 1.00 17.18 232 SER A N 1
ATOM 1644 C CA . SER A 1 215 ? 16.418 -20.028 66.069 1.00 17.95 232 SER A CA 1
ATOM 1645 C C . SER A 1 215 ? 17.851 -19.876 66.572 1.00 18.16 232 SER A C 1
ATOM 1646 O O . SER A 1 215 ? 18.586 -20.868 66.611 1.00 19.65 232 SER A O 1
ATOM 1649 N N . PHE A 1 216 ? 18.238 -18.676 66.996 1.00 17.37 233 PHE A N 1
ATOM 1650 C CA . PHE A 1 216 ? 19.610 -18.420 67.470 1.00 16.62 233 PHE A CA 1
ATOM 1651 C C . PHE A 1 216 ? 19.604 -17.475 68.695 1.00 17.07 233 PHE A C 1
ATOM 1652 O O . PHE A 1 216 ? 18.568 -16.915 69.073 1.00 17.52 233 PHE A O 1
ATOM 1660 N N . SER A 1 217 ? 20.778 -17.291 69.305 1.00 17.12 234 SER A N 1
ATOM 1661 C CA . SER A 1 217 ? 20.913 -16.473 70.503 1.00 17.52 234 SER A CA 1
ATOM 1662 C C . SER A 1 217 ? 21.316 -15.036 70.170 1.00 17.07 234 SER A C 1
ATOM 1663 O O . SER A 1 217 ? 21.856 -14.756 69.078 1.00 16.87 234 SER A O 1
ATOM 1666 N N . ARG A 1 218 ? 21.113 -14.155 71.137 1.00 17.51 235 ARG A N 1
ATOM 1667 C CA . ARG A 1 218 ? 21.619 -12.789 71.068 1.00 17.59 235 ARG A CA 1
ATOM 1668 C C . ARG A 1 218 ? 23.131 -12.789 70.796 1.00 18.11 235 ARG A C 1
ATOM 1669 O O . ARG A 1 218 ? 23.619 -12.020 69.973 1.00 17.38 235 ARG A O 1
ATOM 1677 N N . GLU A 1 219 ? 23.872 -13.656 71.480 1.00 18.54 236 GLU A N 1
ATOM 1678 C CA . GLU A 1 219 ? 25.314 -13.714 71.246 1.00 19.59 236 GLU A CA 1
ATOM 1679 C C . GLU A 1 219 ? 25.623 -13.999 69.768 1.00 18.72 236 GLU A C 1
ATOM 1680 O O . GLU A 1 219 ? 26.528 -13.386 69.186 1.00 18.93 236 GLU A O 1
ATOM 1686 N N . LYS A 1 220 ? 24.900 -14.946 69.168 1.00 18.37 237 LYS A N 1
ATOM 1687 C CA . LYS A 1 220 ? 25.113 -15.270 67.738 1.00 18.47 237 LYS A CA 1
ATOM 1688 C C . LYS A 1 220 ? 24.733 -14.103 66.815 1.00 18.23 237 LYS A C 1
ATOM 1689 O O . LYS A 1 220 ? 25.424 -13.861 65.820 1.00 18.75 237 LYS A O 1
ATOM 1695 N N . LYS A 1 221 ? 23.655 -13.393 67.152 1.00 17.29 238 LYS A N 1
ATOM 1696 C CA . LYS A 1 221 ? 23.260 -12.177 66.412 1.00 16.89 238 LYS A CA 1
ATOM 1697 C C . LYS A 1 221 ? 24.429 -11.200 66.384 1.00 16.43 238 LYS A C 1
ATOM 1698 O O . LYS A 1 221 ? 24.839 -10.710 65.312 1.00 14.95 238 LYS A O 1
ATOM 1704 N N . LEU A 1 222 ? 24.949 -10.890 67.569 1.00 16.10 239 LEU A N 1
ATOM 1705 C CA . LEU A 1 222 ? 25.962 -9.845 67.681 1.00 16.57 239 LEU A CA 1
ATOM 1706 C C . LEU A 1 222 ? 27.259 -10.289 67.003 1.00 16.55 239 LEU A C 1
ATOM 1707 O O . LEU A 1 222 ? 27.919 -9.486 66.372 1.00 16.80 239 LEU A O 1
ATOM 1712 N N . ASP A 1 223 ? 27.619 -11.555 67.120 1.00 16.83 240 ASP A N 1
ATOM 1713 C CA . ASP A 1 223 ? 28.798 -12.055 66.406 1.00 17.48 240 ASP A CA 1
ATOM 1714 C C . ASP A 1 223 ? 28.664 -11.903 64.883 1.00 16.77 240 ASP A C 1
ATOM 1715 O O . ASP A 1 223 ? 29.600 -11.487 64.198 1.00 16.90 240 ASP A O 1
ATOM 1720 N N . TYR A 1 224 ? 27.487 -12.247 64.362 1.00 15.49 241 TYR A N 1
ATOM 1721 C CA . TYR A 1 224 ? 27.208 -12.094 62.933 1.00 15.50 241 TYR A CA 1
ATOM 1722 C C . TYR A 1 224 ? 27.357 -10.639 62.478 1.00 15.09 241 TYR A C 1
ATOM 1723 O O . TYR A 1 224 ? 28.055 -10.333 61.489 1.00 14.95 241 TYR A O 1
ATOM 1732 N N . LEU A 1 225 ? 26.681 -9.746 63.185 1.00 14.81 242 LEU A N 1
ATOM 1733 C CA . LEU A 1 225 ? 26.727 -8.326 62.865 1.00 14.25 242 LEU A CA 1
ATOM 1734 C C . LEU A 1 225 ? 28.137 -7.730 62.992 1.00 13.80 242 LEU A C 1
ATOM 1735 O O . LEU A 1 225 ? 28.518 -6.880 62.192 1.00 14.25 242 LEU A O 1
ATOM 1740 N N . LYS A 1 226 ? 28.899 -8.159 64.000 1.00 13.28 243 LYS A N 1
ATOM 1741 C CA . LYS A 1 226 ? 30.272 -7.692 64.160 1.00 14.56 243 LYS A CA 1
ATOM 1742 C C . LYS A 1 226 ? 31.169 -8.185 63.021 1.00 14.05 243 LYS A C 1
ATOM 1743 O O . LYS A 1 226 ? 31.998 -7.439 62.521 1.00 14.64 243 LYS A O 1
ATOM 1749 N N . ARG A 1 227 ? 30.979 -9.421 62.581 1.00 12.95 244 ARG A N 1
ATOM 1750 C CA . ARG A 1 227 ? 31.701 -9.927 61.403 1.00 13.72 244 ARG A CA 1
ATOM 1751 C C . ARG A 1 227 ? 31.304 -9.153 60.147 1.00 14.13 244 ARG A C 1
ATOM 1752 O O . ARG A 1 227 ? 32.153 -8.793 59.344 1.00 14.57 244 ARG A O 1
ATOM 1760 N N . ALA A 1 228 ? 30.017 -8.834 60.018 1.00 13.15 245 ALA A N 1
ATOM 1761 C CA . ALA A 1 228 ? 29.595 -8.045 58.873 1.00 12.64 245 ALA A CA 1
ATOM 1762 C C . ALA A 1 228 ? 30.316 -6.692 58.883 1.00 13.16 245 ALA A C 1
ATOM 1763 O O . ALA A 1 228 ? 30.815 -6.243 57.831 1.00 13.51 245 ALA A O 1
ATOM 1765 N N . PHE A 1 229 ? 30.407 -6.081 60.065 1.00 13.58 246 PHE A N 1
ATOM 1766 C CA . PHE A 1 229 ? 31.048 -4.756 60.202 1.00 13.51 246 PHE A CA 1
ATOM 1767 C C . PHE A 1 229 ? 32.538 -4.874 59.818 1.00 14.11 246 PHE A C 1
ATOM 1768 O O . PHE A 1 229 ? 33.053 -4.041 59.059 1.00 14.05 246 PHE A O 1
ATOM 1776 N N . LYS A 1 230 ? 33.193 -5.918 60.320 1.00 14.97 247 LYS A N 1
ATOM 1777 C CA . LYS A 1 230 ? 34.612 -6.158 59.985 1.00 15.57 247 LYS A CA 1
ATOM 1778 C C . LYS A 1 230 ? 34.816 -6.274 58.470 1.00 15.61 247 LYS A C 1
ATOM 1779 O O . LYS A 1 230 ? 35.830 -5.764 57.925 1.00 16.68 247 LYS A O 1
ATOM 1785 N N . ALA A 1 231 ? 33.858 -6.912 57.791 1.00 14.18 248 ALA A N 1
ATOM 1786 C CA . ALA A 1 231 ? 33.899 -7.049 56.320 1.00 13.57 248 ALA A CA 1
ATOM 1787 C C . ALA A 1 231 ? 33.722 -5.716 55.605 1.00 13.78 248 ALA A C 1
ATOM 1788 O O . ALA A 1 231 ? 34.081 -5.605 54.415 1.00 15.24 248 ALA A O 1
ATOM 1790 N N . GLY A 1 232 ? 33.148 -4.723 56.301 1.00 13.48 249 GLY A N 1
ATOM 1791 C CA . GLY A 1 232 ? 32.952 -3.391 55.737 1.00 13.94 249 GLY A CA 1
ATOM 1792 C C . GLY A 1 232 ? 31.488 -3.016 55.562 1.00 13.86 249 GLY A C 1
ATOM 1793 O O . GLY A 1 232 ? 31.170 -1.951 55.034 1.00 14.42 249 GLY A O 1
ATOM 1794 N N . VAL A 1 233 ? 30.607 -3.920 55.965 1.00 12.15 250 VAL A N 1
ATOM 1795 C CA . VAL A 1 233 ? 29.165 -3.643 55.887 1.00 12.14 250 VAL A CA 1
ATOM 1796 C C . VAL A 1 233 ? 28.801 -2.563 56.906 1.00 12.43 250 VAL A C 1
ATOM 1797 O O . VAL A 1 233 ? 29.195 -2.642 58.070 1.00 12.88 250 VAL A O 1
ATOM 1801 N N . ARG A 1 234 ? 28.023 -1.578 56.468 1.00 11.89 251 ARG A N 1
ATOM 1802 C CA . ARG A 1 234 ? 27.563 -0.519 57.364 1.00 11.88 251 ARG A CA 1
ATOM 1803 C C . ARG A 1 234 ? 26.031 -0.452 57.449 1.00 11.67 251 ARG A C 1
ATOM 1804 O O . ARG A 1 234 ? 25.482 0.135 58.384 1.00 13.03 251 ARG A O 1
ATOM 1812 N N . ASN A 1 235 ? 25.341 -1.058 56.479 1.00 11.05 252 ASN A N 1
ATOM 1813 C CA . ASN A 1 235 ? 23.868 -1.076 56.555 1.00 10.57 252 ASN A CA 1
ATOM 1814 C C . ASN A 1 235 ? 23.308 -2.312 55.872 1.00 11.09 252 ASN A C 1
ATOM 1815 O O . ASN A 1 235 ? 24.039 -3.028 55.152 1.00 11.67 252 ASN A O 1
ATOM 1820 N N . ILE A 1 236 ? 22.022 -2.549 56.122 1.00 10.88 253 ILE A N 1
ATOM 1821 C CA . ILE A 1 236 ? 21.344 -3.779 55.733 1.00 11.06 253 ILE A CA 1
ATOM 1822 C C . ILE A 1 236 ? 19.975 -3.408 55.157 1.00 10.78 253 ILE A C 1
ATOM 1823 O O . ILE A 1 236 ? 19.176 -2.691 55.783 1.00 11.40 253 ILE A O 1
ATOM 1828 N N . GLU A 1 237 ? 19.726 -3.909 53.959 1.00 10.58 254 GLU A N 1
ATOM 1829 C CA . GLU A 1 237 ? 18.409 -3.702 53.305 1.00 10.14 254 GLU A CA 1
ATOM 1830 C C . GLU A 1 237 ? 18.061 -4.917 52.427 1.00 10.05 254 GLU A C 1
ATOM 1831 O O . GLU A 1 237 ? 18.595 -6.004 52.665 1.00 9.75 254 GLU A O 1
ATOM 1837 N N . MET A 1 238 ? 17.108 -4.779 51.499 1.00 10.28 255 MET A N 1
ATOM 1838 C CA . MET A 1 238 ? 16.540 -5.977 50.870 1.00 10.98 255 MET A CA 1
ATOM 1839 C C . MET A 1 238 ? 16.469 -5.959 49.344 1.00 11.60 255 MET A C 1
ATOM 1840 O O . MET A 1 238 ? 15.850 -6.842 48.761 1.00 11.03 255 MET A O 1
ATOM 1845 N N . GLU A 1 239 ? 17.127 -4.988 48.699 1.00 11.71 256 GLU A N 1
ATOM 1846 C CA . GLU A 1 239 ? 17.064 -4.934 47.232 1.00 11.99 256 GLU A CA 1
ATOM 1847 C C . GLU A 1 239 ? 18.393 -4.725 46.502 1.00 12.48 256 GLU A C 1
ATOM 1848 O O . GLU A 1 239 ? 18.440 -4.925 45.295 1.00 12.36 256 GLU A O 1
ATOM 1854 N N . SER A 1 240 ? 19.442 -4.309 47.209 1.00 12.00 257 SER A N 1
ATOM 1855 C CA . SER A 1 240 ? 20.668 -3.820 46.532 1.00 12.31 257 SER A CA 1
ATOM 1856 C C . SER A 1 240 ? 21.418 -4.807 45.622 1.00 12.00 257 SER A C 1
ATOM 1857 O O . SER A 1 240 ? 21.940 -4.375 44.600 1.00 12.97 257 SER A O 1
ATOM 1860 N N . THR A 1 241 ? 21.460 -6.103 45.954 1.00 11.96 258 THR A N 1
ATOM 1861 C CA . THR A 1 241 ? 22.280 -7.007 45.118 1.00 11.92 258 THR A CA 1
ATOM 1862 C C . THR A 1 241 ? 21.632 -7.253 43.752 1.00 12.18 258 THR A C 1
ATOM 1863 O O . THR A 1 241 ? 22.318 -7.194 42.706 1.00 13.00 258 THR A O 1
ATOM 1867 N N . VAL A 1 242 ? 20.326 -7.574 43.733 1.00 11.13 259 VAL A N 1
ATOM 1868 C CA . VAL A 1 242 ? 19.686 -7.789 42.424 1.00 11.34 259 VAL A CA 1
ATOM 1869 C C . VAL A 1 242 ? 19.657 -6.481 41.621 1.00 11.14 259 VAL A C 1
ATOM 1870 O O . VAL A 1 242 ? 19.829 -6.473 40.408 1.00 11.83 259 VAL A O 1
ATOM 1874 N N . PHE A 1 243 ? 19.462 -5.359 42.313 1.00 11.84 260 PHE A N 1
ATOM 1875 C CA . PHE A 1 243 ? 19.483 -4.064 41.654 1.00 10.56 260 PHE A CA 1
ATOM 1876 C C . PHE A 1 243 ? 20.830 -3.834 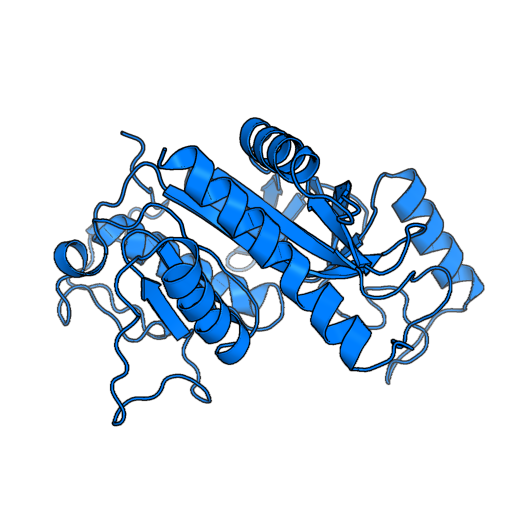40.967 1.00 11.79 260 PHE A C 1
ATOM 1877 O O . PHE A 1 243 ? 20.870 -3.498 39.777 1.00 13.08 260 PHE A O 1
ATOM 1885 N N . ALA A 1 244 ? 21.904 -3.999 41.716 1.00 12.07 261 ALA A N 1
ATOM 1886 C CA . ALA A 1 244 ? 23.248 -3.781 41.172 1.00 12.80 261 ALA A CA 1
ATOM 1887 C C . ALA A 1 244 ? 23.504 -4.743 40.019 1.00 13.92 261 ALA A C 1
ATOM 1888 O O . ALA A 1 244 ? 24.045 -4.339 38.984 1.00 15.80 261 ALA A O 1
ATOM 1890 N N . ALA A 1 245 ? 23.093 -5.989 40.189 1.00 13.92 262 ALA A N 1
ATOM 1891 C CA . ALA A 1 245 ? 23.406 -7.016 39.187 1.00 14.16 262 ALA A CA 1
ATOM 1892 C C . ALA A 1 245 ? 22.684 -6.752 37.881 1.00 15.19 262 ALA A C 1
ATOM 1893 O O . ALA A 1 245 ? 23.294 -6.765 36.804 1.00 16.44 262 ALA A O 1
ATOM 1895 N N . MET A 1 246 ? 21.378 -6.502 37.952 1.00 14.10 263 MET A N 1
ATOM 1896 C CA . MET A 1 246 ? 20.621 -6.267 36.717 1.00 14.87 263 MET A CA 1
ATOM 1897 C C . MET A 1 246 ? 21.013 -4.979 36.020 1.00 15.33 263 MET A C 1
ATOM 1898 O O . MET A 1 246 ? 21.127 -4.956 34.775 1.00 16.26 263 MET A O 1
ATOM 1903 N N . CYS A 1 247 ? 21.189 -3.898 36.771 1.00 16.69 264 CYS A N 1
ATOM 1904 C CA . CYS A 1 247 ? 21.541 -2.620 36.165 1.00 18.38 264 CYS A CA 1
ATOM 1905 C C . CYS A 1 247 ? 22.910 -2.740 35.492 1.00 19.95 264 CYS A C 1
ATOM 1906 O O . CYS A 1 247 ? 23.087 -2.258 34.374 1.00 20.95 264 CYS A O 1
ATOM 1909 N N . GLY A 1 248 ? 23.830 -3.413 36.171 1.00 21.05 265 GLY A N 1
ATOM 1910 C CA . GLY A 1 248 ? 25.178 -3.720 35.644 1.00 23.65 265 GLY A CA 1
ATOM 1911 C C . GLY A 1 248 ? 25.150 -4.522 34.348 1.00 24.72 265 GLY A C 1
ATOM 1912 O O . GLY A 1 248 ? 25.841 -4.156 33.381 1.00 26.13 265 GLY A O 1
ATOM 1913 N N . LEU A 1 249 ? 24.379 -5.612 34.318 1.00 24.97 266 LEU A N 1
ATOM 1914 C CA . LEU A 1 249 ? 24.259 -6.462 33.115 1.00 25.19 266 LEU A CA 1
ATOM 1915 C C . LEU A 1 249 ? 23.738 -5.690 31.893 1.00 25.31 266 LEU A C 1
ATOM 1916 O O . LEU A 1 249 ? 24.097 -6.031 30.745 1.00 26.33 266 LEU A O 1
ATOM 1921 N N . CYS A 1 250 ? 22.916 -4.667 32.133 1.00 23.82 267 CYS A N 1
ATOM 1922 C CA . CYS A 1 250 ? 22.240 -3.922 31.063 1.00 23.39 267 CYS A CA 1
ATOM 1923 C C . CYS A 1 250 ? 22.884 -2.574 30.829 1.00 24.59 267 CYS A C 1
ATOM 1924 O O . CYS A 1 250 ? 22.272 -1.667 30.244 1.00 24.80 267 CYS A O 1
ATOM 1927 N N . GLY A 1 251 ? 24.112 -2.457 31.337 1.00 25.59 268 GLY A N 1
ATOM 1928 C CA . GLY A 1 251 ? 24.941 -1.269 31.186 1.00 26.41 268 GLY A CA 1
ATOM 1929 C C . GLY A 1 251 ? 24.343 0.044 31.675 1.00 26.66 268 GLY A C 1
ATOM 1930 O O . GLY A 1 251 ? 24.600 1.089 31.087 1.00 27.77 268 GLY A O 1
ATOM 1931 N N . LEU A 1 252 ? 23.538 0.007 32.744 1.00 25.53 269 LEU A N 1
ATOM 1932 C CA . LEU A 1 252 ? 22.979 1.227 33.345 1.00 25.11 269 LEU A CA 1
ATOM 1933 C C . LEU A 1 252 ? 23.830 1.624 34.566 1.00 24.11 269 LEU A C 1
ATOM 1934 O O . LEU A 1 252 ? 24.121 0.765 35.391 1.00 25.53 269 LEU A O 1
ATOM 1939 N N . LYS A 1 253 ? 24.182 2.903 34.707 1.00 22.70 270 LYS A N 1
ATOM 1940 C CA . LYS A 1 253 ? 24.989 3.340 35.869 1.00 20.65 270 LYS A CA 1
ATOM 1941 C C . LYS A 1 253 ? 24.091 3.518 37.088 1.00 19.17 270 LYS A C 1
ATOM 1942 O O . LYS A 1 253 ? 23.176 4.321 37.060 1.00 19.02 270 LYS A O 1
ATOM 1948 N N . ALA A 1 254 ? 24.366 2.744 38.146 1.00 16.48 271 ALA A N 1
ATOM 1949 C CA . ALA A 1 254 ? 23.449 2.650 39.291 1.00 15.73 271 ALA A CA 1
ATOM 1950 C C . ALA A 1 254 ? 24.127 2.950 40.613 1.00 14.25 271 ALA A C 1
ATOM 1951 O O . ALA A 1 254 ? 25.330 2.702 40.800 1.00 13.90 271 ALA A O 1
ATOM 1953 N N . ALA A 1 255 ? 23.325 3.452 41.544 1.00 13.74 272 ALA A N 1
ATOM 1954 C CA . ALA A 1 255 ? 23.779 3.703 42.913 1.00 12.88 272 ALA A CA 1
ATOM 1955 C C . ALA A 1 255 ? 22.660 3.368 43.889 1.00 12.74 272 ALA A C 1
ATOM 1956 O O . ALA A 1 255 ? 21.488 3.329 43.503 1.00 12.23 272 ALA A O 1
ATOM 1958 N N . VAL A 1 256 ? 23.052 3.161 45.157 1.00 12.34 273 VAL A N 1
ATOM 1959 C CA . VAL A 1 256 ? 22.109 2.904 46.248 1.00 13.01 273 VAL A CA 1
ATOM 1960 C C . VAL A 1 256 ? 22.414 3.865 47.388 1.00 12.88 273 VAL A C 1
ATOM 1961 O O . VAL A 1 256 ? 23.557 3.957 47.835 1.00 13.52 273 VAL A O 1
ATOM 1965 N N . VAL A 1 257 ? 21.375 4.560 47.844 1.00 12.35 274 VAL A N 1
ATOM 1966 C CA . VAL A 1 257 ? 21.509 5.565 48.894 1.00 12.89 274 VAL A CA 1
ATOM 1967 C C . VAL A 1 257 ? 20.395 5.359 49.912 1.00 12.52 274 VAL A C 1
ATOM 1968 O O . VAL A 1 257 ? 19.230 5.631 49.630 1.00 13.41 274 VAL A O 1
ATOM 1972 N N . CYS A 1 258 ? 20.757 4.852 51.093 1.00 12.91 275 CYS A N 1
ATOM 1973 C CA . CYS A 1 258 ? 19.758 4.518 52.098 1.00 12.87 275 CYS A CA 1
ATOM 1974 C C . CYS A 1 258 ? 20.125 5.142 53.414 1.00 14.44 275 CYS A C 1
ATOM 1975 O O . CYS A 1 258 ? 21.296 5.154 53.774 1.00 15.98 275 CYS A O 1
ATOM 1978 N N . VAL A 1 259 ? 19.125 5.608 54.142 1.00 12.67 276 VAL A N 1
ATOM 1979 C CA . VAL A 1 259 ? 19.361 6.145 55.480 1.00 13.58 276 VAL A CA 1
ATOM 1980 C C . VAL A 1 259 ? 19.198 4.994 56.494 1.00 13.12 276 VAL A C 1
ATOM 1981 O O . VAL A 1 259 ? 18.394 4.055 56.283 1.00 12.80 276 VAL A O 1
ATOM 1985 N N . THR A 1 260 ? 19.915 5.077 57.618 1.00 12.67 277 THR A N 1
ATOM 1986 C CA . THR A 1 260 ? 19.726 4.081 58.682 1.00 12.39 277 THR A CA 1
ATOM 1987 C C . THR A 1 260 ? 18.706 4.576 59.689 1.00 12.85 277 THR A C 1
ATOM 1988 O O . THR A 1 260 ? 18.628 5.793 59.955 1.00 12.87 277 THR A O 1
ATOM 1992 N N . LEU A 1 261 ? 17.926 3.656 60.241 1.00 13.13 278 LEU A N 1
ATOM 1993 C CA . LEU A 1 261 ? 16.886 4.049 61.206 1.00 14.06 278 LEU A CA 1
ATOM 1994 C C . LEU A 1 261 ? 17.190 3.640 62.630 1.00 15.10 278 LEU A C 1
ATOM 1995 O O . LEU A 1 261 ? 16.480 4.026 63.554 1.00 15.54 278 LEU A O 1
ATOM 2000 N N . LEU A 1 262 ? 18.210 2.811 62.789 1.00 13.79 279 LEU A N 1
ATOM 2001 C CA . LEU A 1 262 ? 18.596 2.291 64.111 1.00 13.75 279 LEU A CA 1
ATOM 2002 C C . LEU A 1 262 ? 19.979 1.697 63.974 1.00 14.02 279 LEU A C 1
ATOM 2003 O O . LEU A 1 262 ? 20.423 1.419 62.853 1.00 12.98 279 LEU A O 1
ATOM 2008 N N . ASP A 1 263 ? 20.645 1.477 65.105 1.00 13.90 280 ASP A N 1
ATOM 2009 C CA . ASP A 1 263 ? 21.903 0.732 65.107 1.00 14.84 280 ASP A CA 1
ATOM 2010 C C . ASP A 1 263 ? 21.575 -0.683 65.558 1.00 14.44 280 ASP A C 1
ATOM 2011 O O . ASP A 1 263 ? 21.152 -0.907 66.714 1.00 14.89 280 ASP A O 1
ATOM 2016 N N . ARG A 1 264 ? 21.752 -1.655 64.657 1.00 14.43 281 ARG A N 1
ATOM 2017 C CA . ARG A 1 264 ? 21.352 -3.031 64.932 1.00 14.13 281 ARG A CA 1
ATOM 2018 C C . ARG A 1 264 ? 22.208 -3.705 66.005 1.00 15.19 281 ARG A C 1
ATOM 2019 O O . ARG A 1 264 ? 21.837 -4.763 66.524 1.00 15.21 281 ARG A O 1
ATOM 2027 N N . LEU A 1 265 ? 23.354 -3.108 66.339 1.00 15.90 282 LEU A N 1
ATOM 2028 C CA . LEU A 1 265 ? 24.115 -3.647 67.457 1.00 17.81 282 LEU A CA 1
ATOM 2029 C C . LEU A 1 265 ? 23.344 -3.440 68.758 1.00 18.91 282 LEU A C 1
ATOM 2030 O O . LEU A 1 265 ? 23.594 -4.134 69.740 1.00 19.69 282 LEU A O 1
ATOM 2035 N N . ASP A 1 266 ? 22.423 -2.475 68.758 1.00 18.80 283 ASP A N 1
ATOM 2036 C CA . ASP A 1 266 ? 21.694 -2.080 69.971 1.00 20.37 283 ASP A CA 1
ATOM 2037 C C . ASP A 1 266 ? 20.254 -2.578 70.040 1.00 20.91 283 ASP A C 1
ATOM 2038 O O . ASP A 1 266 ? 19.754 -2.886 71.127 1.00 22.18 283 ASP A O 1
ATOM 2043 N N . CYS A 1 267 ? 19.559 -2.617 68.900 1.00 20.54 284 CYS A N 1
ATOM 2044 C CA . CYS A 1 267 ? 18.153 -3.020 68.918 1.00 20.48 284 CYS A CA 1
ATOM 2045 C C . CYS A 1 267 ? 17.650 -3.518 67.562 1.00 18.84 284 CYS A C 1
ATOM 2046 O O . CYS A 1 267 ? 18.383 -3.479 66.555 1.00 18.41 284 CYS A O 1
ATOM 2049 N N . ASP A 1 268 ? 16.405 -3.999 67.545 1.00 17.75 285 ASP A N 1
ATOM 2050 C CA . ASP A 1 268 ? 15.790 -4.479 66.323 1.00 17.39 285 ASP A CA 1
ATOM 2051 C C . ASP A 1 268 ? 14.595 -3.612 65.943 1.00 17.69 285 ASP A C 1
ATOM 2052 O O . ASP A 1 268 ? 14.195 -3.545 64.760 1.00 18.20 285 ASP A O 1
ATOM 2057 N N . GLN A 1 269 ? 14.012 -2.971 66.950 1.00 18.46 286 GLN A N 1
ATOM 2058 C CA . GLN A 1 269 ? 12.800 -2.160 66.757 1.00 19.25 286 GLN A CA 1
ATOM 2059 C C . GLN A 1 269 ? 13.199 -0.668 66.832 1.00 19.86 286 GLN A C 1
ATOM 2060 O O . GLN A 1 269 ? 14.140 -0.289 67.550 1.00 20.46 286 GLN A O 1
ATOM 2066 N N . ILE A 1 270 ? 12.548 0.170 66.033 1.00 20.24 287 ILE A N 1
ATOM 2067 C CA . ILE A 1 270 ? 12.858 1.605 66.023 1.00 20.61 287 ILE A CA 1
ATOM 2068 C C . ILE A 1 270 ? 12.315 2.245 67.295 1.00 22.14 287 ILE A C 1
ATOM 2069 O O . ILE A 1 270 ? 11.172 1.983 67.688 1.00 22.31 287 ILE A O 1
ATOM 2074 N N . ASN A 1 271 ? 13.144 3.090 67.901 1.00 24.05 288 ASN A N 1
ATOM 2075 C CA . ASN A 1 271 ? 12.727 3.940 69.023 1.00 26.08 288 ASN A CA 1
ATOM 2076 C C . ASN A 1 271 ? 13.156 5.374 68.714 1.00 25.53 288 ASN A C 1
ATOM 2077 O O . ASN A 1 271 ? 14.230 5.836 69.137 1.00 27.65 288 ASN A O 1
ATOM 2082 N N . LEU A 1 272 ? 12.349 6.046 67.904 1.00 24.61 289 LEU A N 1
ATOM 2083 C CA . LEU A 1 272 ? 12.592 7.433 67.513 1.00 22.90 289 LEU A CA 1
ATOM 2084 C C . LEU A 1 272 ? 11.257 8.148 67.583 1.00 22.10 289 LEU A C 1
ATOM 2085 O O . LEU A 1 272 ? 10.240 7.545 67.256 1.00 22.37 289 LEU A O 1
ATOM 2090 N N . PRO A 1 273 ? 11.251 9.439 67.972 1.00 20.95 290 PRO A N 1
ATOM 2091 C CA . PRO A 1 273 ? 10.028 10.234 67.805 1.00 20.66 290 PRO A CA 1
ATOM 2092 C C . PRO A 1 273 ? 9.613 10.286 66.347 1.00 20.99 290 PRO A C 1
ATOM 2093 O O . PRO A 1 273 ? 10.478 10.237 65.449 1.00 19.37 290 PRO A O 1
ATOM 2097 N N . HIS A 1 274 ? 8.309 10.407 66.111 1.00 21.60 291 HIS A N 1
ATOM 2098 C CA . HIS A 1 274 ? 7.805 10.464 64.734 1.00 22.30 291 HIS A CA 1
ATOM 2099 C C . HIS A 1 274 ? 8.450 11.560 63.891 1.00 21.29 291 HIS A C 1
ATOM 2100 O O . HIS A 1 274 ? 8.783 11.337 62.715 1.00 21.03 291 HIS A O 1
ATOM 2107 N N . ASP A 1 275 ? 8.626 12.747 64.471 1.00 19.83 292 ASP A N 1
ATOM 2108 C CA . ASP A 1 275 ? 9.155 13.860 63.716 1.00 19.93 292 ASP A CA 1
ATOM 2109 C C . ASP A 1 275 ? 10.617 13.637 63.311 1.00 19.02 292 ASP A C 1
ATOM 2110 O O . ASP A 1 275 ? 11.041 14.082 62.257 1.00 20.40 292 ASP A O 1
ATOM 2115 N N . VAL A 1 276 ? 11.380 12.949 64.160 1.00 18.43 293 VAL A N 1
ATOM 2116 C CA . VAL A 1 276 ? 12.783 12.656 63.873 1.00 17.25 293 VAL A CA 1
ATOM 2117 C C . VAL A 1 276 ? 12.841 11.625 62.728 1.00 18.14 293 VAL A C 1
ATOM 2118 O O . VAL A 1 276 ? 13.652 11.765 61.810 1.00 17.74 293 VAL A O 1
ATOM 2122 N N . LEU A 1 277 ? 11.980 10.616 62.802 1.00 18.85 294 LEU A N 1
ATOM 2123 C CA . LEU A 1 277 ? 11.885 9.587 61.756 1.00 19.97 294 LEU A CA 1
ATOM 2124 C C . LEU A 1 277 ? 11.562 10.217 60.388 1.00 19.37 294 LEU A C 1
ATOM 2125 O O . LEU A 1 277 ? 12.195 9.887 59.364 1.00 18.25 294 LEU A O 1
ATOM 2130 N N . VAL A 1 278 ? 10.584 11.122 60.366 1.00 19.61 295 VAL A N 1
ATOM 2131 C CA . VAL A 1 278 ? 10.253 11.875 59.147 1.00 20.73 295 VAL A CA 1
ATOM 2132 C C . VAL A 1 278 ? 11.480 12.593 58.558 1.00 20.00 295 VAL A C 1
ATOM 2133 O O . VAL A 1 278 ? 11.759 12.498 57.340 1.00 20.10 295 VAL A O 1
ATOM 2137 N N . GLU A 1 279 ? 12.204 13.311 59.416 1.00 19.31 296 GLU A N 1
ATOM 2138 C CA . GLU A 1 279 ? 13.479 13.929 59.073 1.00 19.02 296 GLU A CA 1
ATOM 2139 C C . GLU A 1 279 ? 14.483 12.922 58.455 1.00 17.68 296 GLU A C 1
ATOM 2140 O O . GLU A 1 279 ? 15.041 13.163 57.378 1.00 17.59 296 GLU A O 1
ATOM 2146 N N . TYR A 1 280 ? 14.704 11.801 59.129 1.00 16.13 297 TYR A N 1
ATOM 2147 C CA . TYR A 1 280 ? 15.644 10.829 58.588 1.00 15.12 297 TYR A CA 1
ATOM 2148 C C . TYR A 1 280 ? 15.199 10.307 57.230 1.00 14.13 297 TYR A C 1
ATOM 2149 O O . TYR A 1 280 ? 16.027 10.169 56.314 1.00 14.53 297 TYR A O 1
ATOM 2158 N N . GLN A 1 281 ? 13.906 10.019 57.109 1.00 15.05 298 GLN A N 1
ATOM 2159 C CA . GLN A 1 281 ? 13.390 9.357 55.903 1.00 16.25 298 GLN A CA 1
ATOM 2160 C C . GLN A 1 281 ? 13.559 10.200 54.652 1.00 16.60 298 GLN A C 1
ATOM 2161 O O . GLN A 1 281 ? 13.693 9.636 53.562 1.00 17.03 298 GLN A O 1
ATOM 2167 N N . GLN A 1 282 ? 13.548 11.528 54.791 1.00 16.25 299 GLN A N 1
ATOM 2168 C CA . GLN A 1 282 ? 13.719 12.408 53.621 1.00 17.05 299 GLN A CA 1
ATOM 2169 C C . GLN A 1 282 ? 15.185 12.655 53.237 1.00 15.80 299 GLN A C 1
ATOM 2170 O O . GLN A 1 282 ? 15.466 13.354 52.258 1.00 17.08 299 GLN A O 1
ATOM 2176 N N . ARG A 1 283 ? 16.137 12.110 53.992 1.00 14.96 300 ARG A N 1
ATOM 2177 C CA . ARG A 1 283 ? 17.528 12.426 53.715 1.00 14.69 300 ARG A CA 1
ATOM 2178 C C . ARG A 1 283 ? 18.034 11.911 52.366 1.00 14.66 300 ARG A C 1
ATOM 2179 O O . ARG A 1 283 ? 18.701 12.652 51.658 1.00 14.68 300 ARG A O 1
ATOM 2187 N N . PRO A 1 284 ? 17.731 10.648 52.003 1.00 14.10 301 PRO A N 1
ATOM 2188 C CA . PRO A 1 284 ? 18.211 10.230 50.676 1.00 14.27 301 PRO A CA 1
ATOM 2189 C C . PRO A 1 284 ? 17.701 11.111 49.526 1.00 14.11 301 PRO A C 1
ATOM 2190 O O . PRO A 1 284 ? 18.489 11.485 48.673 1.00 14.86 301 PRO A O 1
ATOM 2194 N N . GLN A 1 285 ? 16.416 11.479 49.537 1.00 15.13 302 GLN A N 1
ATOM 2195 C CA . GLN A 1 285 ? 15.899 12.293 48.434 1.00 16.82 302 GLN A CA 1
ATOM 2196 C C . GLN A 1 285 ? 16.568 13.675 48.396 1.00 17.08 302 GLN A C 1
ATOM 2197 O O . GLN A 1 285 ? 16.754 14.258 47.321 1.00 17.41 302 GLN A O 1
ATOM 2203 N N . LEU A 1 286 ? 16.949 14.200 49.567 1.00 17.99 303 LEU A N 1
ATOM 2204 C CA . LEU A 1 286 ? 17.668 15.480 49.593 1.00 19.13 303 LEU A CA 1
ATOM 2205 C C . LEU A 1 286 ? 19.019 15.380 48.863 1.00 18.87 303 LEU A C 1
ATOM 2206 O O . LEU A 1 286 ? 19.383 16.251 48.070 1.00 19.74 303 LEU A O 1
ATOM 2211 N N . LEU A 1 287 ? 19.767 14.302 49.111 1.00 17.77 304 LEU A N 1
ATOM 2212 C CA . LEU A 1 287 ? 21.011 14.099 48.400 1.00 17.79 304 LEU A CA 1
ATOM 2213 C C . LEU A 1 287 ? 20.779 13.964 46.895 1.00 18.17 304 LEU A C 1
ATOM 2214 O O . LEU A 1 287 ? 21.519 14.526 46.082 1.00 18.06 304 LEU A O 1
ATOM 2219 N N . ILE A 1 288 ? 19.754 13.208 46.517 1.00 17.04 305 ILE A N 1
ATOM 2220 C CA . ILE A 1 288 ? 19.486 12.961 45.096 1.00 18.18 305 ILE A CA 1
ATOM 2221 C C . ILE A 1 288 ? 19.119 14.274 44.375 1.00 18.40 305 ILE A C 1
ATOM 2222 O O . ILE A 1 288 ? 19.563 14.508 43.246 1.00 18.34 305 ILE A O 1
ATOM 2227 N N . SER A 1 289 ? 18.327 15.116 45.036 1.00 19.10 306 SER A N 1
ATOM 2228 C CA . SER A 1 289 ? 17.967 16.429 44.468 1.00 21.12 306 SER A CA 1
ATOM 2229 C C . SER A 1 289 ? 19.201 17.315 44.246 1.00 21.81 306 SER A C 1
ATOM 2230 O O . SER A 1 289 ? 19.316 17.922 43.186 1.00 22.19 306 SER A O 1
ATOM 2233 N N . ASN A 1 290 ? 20.131 17.342 45.208 1.00 22.35 307 ASN A N 1
ATOM 2234 C CA . ASN A 1 290 ? 21.432 18.034 45.039 1.00 22.36 307 ASN A CA 1
ATOM 2235 C C . ASN A 1 290 ? 22.206 17.494 43.835 1.00 22.20 307 ASN A C 1
ATOM 2236 O O . ASN A 1 290 ? 22.660 18.263 42.968 1.00 22.48 307 ASN A O 1
ATOM 2241 N N . PHE A 1 291 ? 22.328 16.166 43.772 1.00 20.52 308 PHE A N 1
ATOM 2242 C CA . PHE A 1 291 ? 22.990 15.484 42.682 1.00 19.99 308 PHE A CA 1
ATOM 2243 C C . PHE A 1 291 ? 22.404 15.878 41.332 1.00 20.16 308 PHE A C 1
ATOM 2244 O O . PHE A 1 291 ? 23.138 16.236 40.419 1.00 20.17 308 PHE A O 1
ATOM 2252 N N . ILE A 1 292 ? 21.083 15.796 41.196 1.00 19.34 309 ILE A N 1
ATOM 2253 C CA . ILE A 1 292 ? 20.459 16.022 39.885 1.00 20.07 309 ILE A CA 1
ATOM 2254 C C . ILE A 1 292 ? 20.687 17.491 39.470 1.00 21.58 309 ILE A C 1
ATOM 2255 O O . ILE A 1 292 ? 21.043 17.765 38.319 1.00 22.53 309 ILE A O 1
ATOM 2260 N N . ARG A 1 293 ? 20.523 18.404 40.426 1.00 23.10 310 ARG A N 1
ATOM 2261 C CA . ARG A 1 293 ? 20.721 19.840 40.170 1.00 24.52 310 ARG A CA 1
ATOM 2262 C C . ARG A 1 293 ? 22.130 20.066 39.649 1.00 25.17 310 ARG A C 1
ATOM 2263 O O . ARG A 1 293 ? 22.327 20.828 38.686 1.00 25.78 310 ARG A O 1
ATOM 2271 N N . ARG A 1 294 ? 23.111 19.423 40.279 1.00 26.07 311 ARG A N 1
ATOM 2272 C CA . ARG A 1 294 ? 24.503 19.560 39.833 1.00 27.67 311 ARG A CA 1
ATOM 2273 C C . ARG A 1 294 ? 24.722 19.036 38.413 1.00 28.16 311 ARG A C 1
ATOM 2274 O O . ARG A 1 294 ? 25.376 19.708 37.602 1.00 28.31 311 ARG A O 1
ATOM 2282 N N . ARG A 1 295 ? 24.184 17.850 38.113 1.00 28.39 312 ARG A N 1
ATOM 2283 C CA . ARG A 1 295 ? 24.298 17.251 36.781 1.00 29.62 312 ARG A CA 1
ATOM 2284 C C . ARG A 1 295 ? 23.714 18.120 35.677 1.00 30.46 312 ARG A C 1
ATOM 2285 O O . ARG A 1 295 ? 24.259 18.185 34.570 1.00 30.99 312 ARG A O 1
ATOM 2293 N N . LEU A 1 296 ? 22.606 18.778 35.983 1.00 31.29 313 LEU A N 1
ATOM 2294 C CA . LEU A 1 296 ? 21.889 19.575 34.991 1.00 32.96 313 LEU A CA 1
ATOM 2295 C C . LEU A 1 296 ? 22.430 20.988 34.822 1.00 34.28 313 LEU A C 1
ATOM 2296 O O . LEU A 1 296 ? 22.151 21.627 33.807 1.00 34.60 313 LEU A O 1
ATOM 2301 N N . GLY A 1 297 ? 23.197 21.472 35.801 1.00 35.94 314 GLY A N 1
ATOM 2302 C CA . GLY A 1 297 ? 23.734 22.840 35.784 1.00 37.88 314 GLY A CA 1
ATOM 2303 C C . GLY A 1 297 ? 24.747 23.069 34.674 1.00 39.43 314 GLY A C 1
ATOM 2304 O O . GLY A 1 297 ? 24.524 23.890 33.770 1.00 40.32 314 GLY A O 1
#

Organism: Homo sapiens (NCBI:txid9606)

Solvent-accessible surface area: 14564 Å² total; per-residue (Å²): 177,80,85,6,97,37,144,70,112,161,10,121,140,102,161,62,6,114,0,129,51,6,72,16,2,50,168,103,60,95,3,43,77,78,12,23,77,0,64,13,2,3,0,0,18,49,36,111,65,0,92,54,0,4,72,38,0,61,148,71,38,60,30,138,87,17,160,114,92,138,191,72,110,14,44,84,65,96,50,22,0,44,30,56,1,22,26,0,0,0,0,3,1,29,174,7,10,88,28,0,24,68,0,0,108,18,0,5,43,0,0,55,36,2,160,1,7,60,2,4,0,5,8,3,3,41,10,7,0,0,34,24,64,53,0,6,0,0,0,1,54,35,0,4,22,36,144,38,107,70,68,19,80,49,106,65,159,132,88,127,46,80,74,74,0,134,14,28,141,119,4,7,89,40,0,64,66,0,4,139,105,25,112,141,17,61,28,45,58,5,46,0,0,4,0,143,66,90,93,58,22,5,3,10,50,50,22,113,131,54,104,58,56,157,143,145,10,50,70,40,0,114,114,0,68,181,46,16,0,54,0,2,8,36,9,0,4,2,0,1,2,24,0,46,70,15,35,9,82,5,1,0,0,0,0,0,16,11,22,0,55,116,49,21,122,83,144,44,82,142,106,46,34,76,92,31,61,53,24,1,30,56,0,2,2,23,0,2,108,97,102,89,117

Sequence (293 aa):
KRFVHVKNPYLDLMDEDILYHLDLGTKTHNLPAMFGDVKFVCCVGGSPNRMKAFALFMHKELGFEEAEEDIKDICAGTDRYCMYKTGPVLAISHGMGIPSISIMLHELIKLLHHARCCDVTIIRIGTSGGIGIAPGTVVITDIAVDSFFKPRFEQVILDNIVTRSTELDKELSEELFNCSKEIPNFPTLVGHTMCTYDFYEGQGRLDGALCSFSREKKLDYLKRAFKAGVRNIEMESTVFAAMCGLCGLKAAVVCVTLLDRLDCDQINLPHDVLVEYQQRPQLLISNFIRRRLG

GO terms:
  GO:0042802 identical protein binding (F, IPI)
  GO:0005515 protein binding (F, IPI)
  GO:0006249 dCMP catabolic process (P, IDA)
  GO:0047847 deoxyuridine phosphorylase activity (F, IDA)
  GO:0004850 uridine phosphorylase activity (F, IDA)
  GO:0016154 pyrimidine-nucleoside phosphorylase activity (F, IDA)
  GO:0042178 xenobiotic catabolic process (P, IDA)
  GO:0009032 thymidine phosphorylase activity (F, IDA)
  GO:0046050 UMP catabolic process (P, IDA)
  GO:0046074 dTMP catabolic process (P, IDA)
  GO:0046079 dUMP catabolic process (P, IDA)
  GO:0005829 cytosol (C, TAS)
  GO:0045098 type III intermediate filament (C, IDA)
  GO:0006218 uridine catabolic process (P, IDA)

Foldseek 3Di:
DAWFFDDDPCPVVDPKAQLPQARDIVVVDDLLVVQQLAAEEEEEAFPVVQLVLQVVLCVLVVFAWFDDDPVDDCHPPSHWDWGDTGNYIYTHQHAFAVSNLSVLVSVSVSSNSNRHRNHEYEYEEAWAFAPDDALEKEKEQAEAELVLHQWDWDQDPNDTDIFGLGADNVVSVLLVVLQVPDPPHHYDYWHEYAFRDLDVSQLHPPDPDDDDDLVVNLVSSVVSVVSTHTTYGGHRRSVSRSCVVRVHHYIYIYGHQYHVNVHSDGDDPPVVVVVSGCNVSVSVSSSVNVVVD

InterPro domains:
  IPR000845 Nucleoside phosphorylase domain [PF01048] (60-310)
  IPR010059 Uridine phosphorylase, eukaryotic [TIGR01719] (29-313)
  IPR010059 Uridine phosphorylase, eukaryotic [cd17763] (37-311)
  IPR018016 Nucleoside phosphorylase, conserved site [PS01232] (113-128)
  IPR035994 Nucleoside phosphorylase superfamily [G3DSA:3.40.50.1580] (10-315)
  IPR035994 Nucleoside phosphorylase superfamily [SSF53167] (41-309)

Secondary structure (DSSP, 8-state):
--BPP---TTGGG-S--EEGGGTEETTTS-HHHHHTT--EEEEES-HHHHHHHHHHHHHHH-PPPPP--TTS--TTSSSPPEEEETTEEEEE--SSHHHHHHHHHHHHHHHHHTT-BS-EEEEEEEEEESSS-TTPEEEEEEEE-TTS-SEEEEEETTEEEEEE-B--HHHHHHHHHHHHTSTT--EEEEEEEE-S-SSGGGT-SSSS---S-HHHHHHHHHHHHHHTEEEEESSHHHHHHHHHHTT-EEEEEEEEEEETTT-SS----HHHHHHHHTHHHHHHHHHHHHHH-

CATH classification: 3.40.50.1580